Protein AF-A0A957WV84-F1 (afdb_monomer)

Secondary structure (DSSP, 8-state):
--HHHHHHSTTTTTS-HHHHHHHHHHPEEEEE-TT-EEE-TTS---EEEEEEESEEEEE-TTSSSEEEEEETT-EESHHHHHHT---SSEEEESSSEEEEEEEHHHHHHHHHH-HHHHHHHHHHHHHHHHHHHHHHHHHHHT-GGGTTS-HHHHHHHHTT-------TT-----TTPPP---EE-SSS-EEEE-SSTT-EEEE-TT-EE-

Sequence (210 aa):
MKENFIKNTPLFGELTEDEQRAIGKRMRLESYDANSTIFMQGTDSDALYLIKEGWVKLFGQNGDNVVASLGAGSLIGETDFFLGRPYTMTAKASGRVEVWVLDQESLMRLLEERRDLGLNLGLAFGRGLVQFRPLLADRLAHVPFFQDLSAREQELVARYLTPQRYSANQTIFRSGDRPTGLFIIDRGAVRLLGDHDDDYTELIVDDTFG

Solvent-accessible surface area (backbone atoms only — not comparable to full-atom values): 11772 Å² total; per-residue (Å²): 125,65,61,61,41,43,49,68,20,81,60,42,43,76,48,53,74,66,54,45,50,54,53,56,71,57,37,44,83,48,76,42,51,57,70,35,71,78,47,52,51,73,36,78,36,56,43,31,36,36,30,65,36,47,36,37,34,31,19,42,90,83,69,77,51,62,33,39,77,45,41,55,45,38,73,43,54,50,69,30,32,76,67,72,36,46,24,74,39,26,34,28,22,72,31,61,25,33,31,36,36,39,40,51,68,54,49,52,55,48,33,71,78,33,61,66,54,46,55,52,47,52,49,30,48,52,47,55,64,55,62,54,39,60,57,43,19,56,51,40,61,68,18,72,92,46,53,86,48,51,75,71,53,33,46,55,53,38,72,73,64,74,88,72,49,78,59,92,92,56,82,87,80,59,94,89,57,79,88,88,60,82,44,70,34,84,73,66,72,50,74,50,72,55,102,43,98,87,42,64,49,81,42,41,60,46,39,70,52,115

Foldseek 3Di:
DQLVLQCLQLLRVLDDSVLSVLQSVQWDKDKDFAFDWPFAFPAWLFKKKAWQAAKKFKAADVRPDGFDIDGH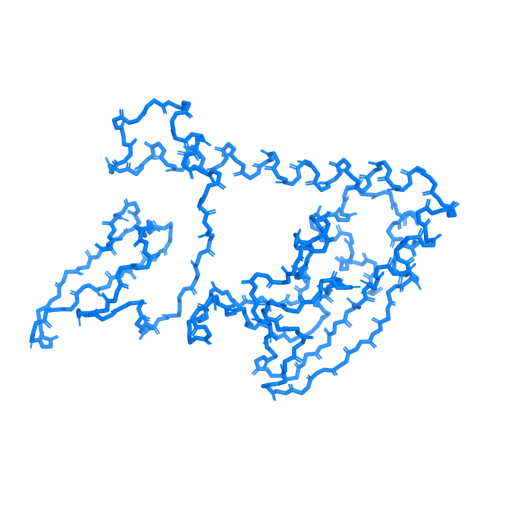SYIPSVVCNVVRHGHRIIITTNGMTMITMHGPVSVVVSCVVPVVSVVSSVVSVVVVLVVQQVVQLVLLCLQPVCVPPDSVVSSVVSNVDDHGDDDPPDDPDDPPDDDPDKDADQQDWDWDDDPDPPDIDIDGHSDMDD

Radius of gyration: 19.46 Å; Cα contacts (8 Å, |Δi|>4): 342; chains: 1; bounding box: 44×41×52 Å

pLDDT: mean 86.45, std 9.64, range [55.28, 98.38]

Mean predicted aligned error: 11.83 Å

Nearest PDB structures (foldseek):
  8vtb-assembly1_A  TM=9.201E-01  e=9.764E-10  Spirochaeta thermophila
  5v4s-assembly1_A  TM=8.608E-01  e=1.765E-09  Leptospira licerasiae serovar Varillal str. VAR 010
  4d7t-assembly1_A  TM=7.826E-01  e=2.502E-10  Spirochaeta thermophila DSM 6192
  3r6s-assembly4_F-3  TM=7.208E-01  e=1.469E-10  Corynebacterium glutamicum
  4d7s-assembly1_A  TM=7.743E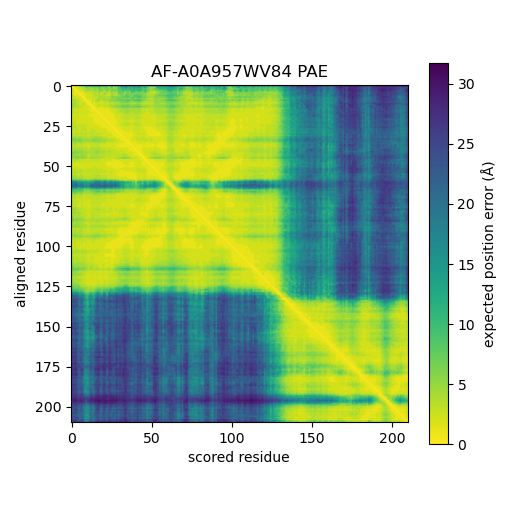-01  e=8.674E-10  Spirochaeta thermophila DSM 6192

Structure (mmCIF, N/CA/C/O backbone):
data_AF-A0A957WV84-F1
#
_entry.id   AF-A0A957WV84-F1
#
loop_
_atom_site.group_PDB
_atom_site.id
_atom_site.type_symbol
_atom_site.label_atom_id
_atom_site.label_alt_id
_atom_site.label_comp_id
_atom_site.label_asym_id
_atom_site.label_entity_id
_atom_site.label_seq_id
_atom_site.pdbx_PDB_ins_code
_atom_site.Cartn_x
_atom_site.Cartn_y
_atom_site.Cartn_z
_atom_site.occupancy
_atom_site.B_iso_or_equiv
_atom_site.auth_seq_id
_atom_site.auth_comp_id
_atom_site.auth_asym_id
_atom_site.auth_atom_id
_atom_site.pdbx_PDB_model_num
ATOM 1 N N . MET A 1 1 ? 2.426 -4.751 20.631 1.00 67.25 1 MET A N 1
ATOM 2 C CA . MET A 1 1 ? 2.893 -5.699 19.578 1.00 67.25 1 MET A CA 1
ATOM 3 C C . MET A 1 1 ? 2.226 -5.402 18.229 1.00 67.25 1 MET A C 1
ATOM 5 O O . MET A 1 1 ? 2.885 -5.550 17.213 1.00 67.25 1 MET A O 1
ATOM 9 N N . LYS A 1 2 ? 0.972 -4.919 18.209 1.00 79.56 2 LYS A N 1
ATOM 10 C CA . LYS A 1 2 ? 0.263 -4.414 17.015 1.00 79.56 2 LYS A CA 1
ATOM 11 C C . LYS A 1 2 ? 0.528 -2.925 16.758 1.00 79.56 2 LYS A C 1
ATOM 13 O O . LYS A 1 2 ? 0.680 -2.495 15.623 1.00 79.56 2 LYS A O 1
ATOM 18 N N . GLU A 1 3 ? 0.667 -2.165 17.837 1.00 77.75 3 GLU A N 1
ATOM 19 C CA . GLU A 1 3 ? 0.890 -0.719 17.847 1.00 77.75 3 GLU A CA 1
ATOM 20 C C . GLU A 1 3 ? 2.184 -0.331 17.122 1.00 77.75 3 GLU A C 1
ATOM 22 O O . GLU A 1 3 ? 2.199 0.652 16.395 1.00 77.75 3 GLU A O 1
ATOM 27 N N . ASN A 1 4 ? 3.243 -1.143 17.235 1.00 77.94 4 ASN A N 1
ATOM 28 C CA . ASN A 1 4 ? 4.504 -0.898 16.527 1.00 77.94 4 ASN A CA 1
ATOM 29 C C . ASN A 1 4 ? 4.354 -1.003 15.003 1.00 77.94 4 ASN A C 1
ATOM 31 O O . ASN A 1 4 ? 4.987 -0.241 14.282 1.00 77.94 4 ASN A O 1
ATOM 35 N N . PHE A 1 5 ? 3.522 -1.921 14.505 1.00 77.69 5 PHE A N 1
ATOM 36 C CA . PHE A 1 5 ? 3.270 -2.035 13.067 1.00 77.69 5 PHE A CA 1
ATOM 37 C C . PHE A 1 5 ? 2.480 -0.835 12.556 1.00 77.69 5 PHE A C 1
ATOM 39 O O . PHE A 1 5 ? 2.857 -0.236 11.554 1.00 77.69 5 PHE A O 1
ATOM 46 N N . ILE A 1 6 ? 1.429 -0.450 13.282 1.00 76.50 6 ILE A N 1
ATOM 47 C CA . ILE A 1 6 ? 0.596 0.705 12.934 1.00 76.50 6 ILE A CA 1
ATOM 48 C C . ILE A 1 6 ? 1.443 1.979 12.942 1.00 76.50 6 ILE A C 1
ATOM 50 O O . ILE A 1 6 ? 1.497 2.675 11.937 1.00 76.50 6 ILE A O 1
ATOM 54 N N . LYS A 1 7 ? 2.193 2.235 14.017 1.00 77.00 7 LYS A N 1
ATOM 55 C CA . LYS A 1 7 ? 3.065 3.411 14.141 1.00 77.00 7 LYS A CA 1
ATOM 56 C C . LYS A 1 7 ? 4.083 3.539 13.004 1.00 77.00 7 LYS A C 1
ATOM 58 O O . LYS A 1 7 ? 4.382 4.646 12.577 1.00 77.00 7 LYS A O 1
ATOM 63 N N . ASN A 1 8 ? 4.614 2.418 12.518 1.00 75.56 8 ASN A N 1
ATOM 64 C CA . ASN A 1 8 ? 5.626 2.403 11.459 1.00 75.56 8 ASN A CA 1
ATOM 65 C C . ASN A 1 8 ? 5.028 2.322 10.045 1.00 75.56 8 ASN A C 1
ATOM 67 O O . ASN A 1 8 ? 5.773 2.329 9.067 1.00 75.56 8 ASN A O 1
ATOM 71 N N . THR A 1 9 ? 3.703 2.241 9.919 1.00 79.88 9 THR A N 1
ATOM 72 C CA . THR A 1 9 ? 3.025 2.285 8.623 1.00 79.88 9 THR A CA 1
ATOM 73 C C . THR A 1 9 ? 2.909 3.747 8.188 1.00 79.88 9 THR A C 1
ATOM 75 O O . THR A 1 9 ? 2.295 4.518 8.927 1.00 79.88 9 THR A O 1
ATOM 78 N N . PRO A 1 10 ? 3.413 4.153 7.005 1.00 76.88 10 PRO A N 1
ATOM 79 C CA . PRO A 1 10 ? 3.434 5.561 6.588 1.00 76.88 10 PRO A CA 1
ATOM 80 C C . PRO A 1 10 ? 2.085 6.282 6.708 1.00 76.88 10 PRO A C 1
ATOM 82 O O . PRO A 1 10 ? 2.036 7.427 7.142 1.00 76.88 10 PRO A O 1
ATOM 85 N N . LEU A 1 11 ? 0.983 5.591 6.399 1.00 84.00 11 LEU A N 1
ATOM 86 C CA . LEU A 1 11 ? -0.367 6.144 6.517 1.00 84.00 11 LEU A CA 1
ATOM 87 C C . LEU A 1 11 ? -0.778 6.456 7.968 1.00 84.00 11 LEU A C 1
ATOM 89 O O . LEU A 1 11 ? -1.468 7.440 8.211 1.00 84.00 11 LEU A O 1
ATOM 93 N N . PHE A 1 12 ? -0.396 5.614 8.930 1.00 86.50 12 PHE A N 1
ATOM 94 C CA . PHE A 1 12 ? -0.856 5.720 10.320 1.00 86.50 12 PHE A CA 1
ATOM 95 C C . PHE A 1 12 ? 0.174 6.367 11.254 1.00 86.50 12 PHE A C 1
ATOM 97 O O . PHE A 1 12 ? -0.188 6.790 12.352 1.00 86.50 12 PHE A O 1
ATOM 104 N N . GLY A 1 13 ? 1.441 6.464 10.843 1.00 83.75 13 GLY A N 1
ATOM 105 C CA . GLY A 1 13 ? 2.516 7.047 11.652 1.00 83.75 13 GLY A CA 1
ATOM 106 C C . GLY A 1 13 ? 2.318 8.531 11.969 1.00 83.75 13 GLY A C 1
ATOM 107 O O . GLY A 1 13 ? 2.816 9.013 12.981 1.00 83.75 13 GLY A O 1
ATOM 108 N N . GLU A 1 14 ? 1.534 9.225 11.146 1.00 81.81 14 GLU A N 1
ATOM 109 C CA . GLU A 1 14 ? 1.149 10.631 11.312 1.00 81.81 14 GLU A CA 1
ATOM 110 C C . GLU A 1 14 ? -0.009 10.839 12.303 1.00 81.81 14 GLU A C 1
ATOM 112 O O . GLU A 1 14 ? -0.311 11.973 12.673 1.00 81.81 14 GLU A O 1
ATOM 117 N N . LEU A 1 15 ? -0.679 9.759 12.712 1.00 88.81 15 LEU A N 1
ATOM 118 C CA . LEU A 1 15 ? -1.772 9.799 13.678 1.00 88.81 15 LEU A CA 1
ATOM 119 C C . LEU A 1 15 ? -1.230 9.792 15.109 1.00 88.81 15 LEU A C 1
ATOM 121 O O . LEU A 1 15 ? -0.161 9.245 15.388 1.00 88.81 15 LEU A O 1
ATOM 125 N N . THR A 1 16 ? -1.998 10.343 16.041 1.00 91.12 16 THR A N 1
ATOM 126 C CA . THR A 1 16 ? -1.681 10.284 17.470 1.00 91.12 16 THR A CA 1
ATOM 127 C C . THR A 1 16 ? -1.727 8.848 17.999 1.00 91.12 16 THR A C 1
ATOM 129 O O . THR A 1 16 ? -2.383 7.967 17.442 1.00 91.12 16 THR A O 1
ATOM 132 N N . GLU A 1 17 ? -1.063 8.581 19.127 1.00 90.94 17 GLU A N 1
ATOM 133 C CA . GLU A 1 17 ? -1.057 7.234 19.715 1.00 90.94 17 GLU A CA 1
ATOM 134 C C . GLU A 1 17 ? -2.458 6.732 20.103 1.00 90.94 17 GLU A C 1
ATOM 136 O O . GLU A 1 17 ? -2.707 5.525 20.084 1.00 90.94 17 GLU A O 1
ATOM 141 N N . ASP A 1 18 ? -3.377 7.628 20.474 1.00 92.88 18 ASP A N 1
ATOM 142 C CA . ASP A 1 18 ? -4.762 7.256 20.777 1.00 92.88 18 ASP A CA 1
ATOM 143 C C . ASP A 1 18 ? -5.525 6.855 19.506 1.00 92.88 18 ASP A C 1
ATOM 145 O O . ASP A 1 18 ? -6.185 5.816 19.481 1.00 92.88 18 ASP A O 1
ATOM 149 N N . GLU A 1 19 ? -5.351 7.605 18.418 1.00 93.00 19 GLU A N 1
ATOM 150 C CA . GLU A 1 19 ? -5.912 7.294 17.099 1.00 93.00 19 GLU A CA 1
ATOM 151 C C . GLU A 1 19 ? -5.369 5.975 16.536 1.00 93.00 19 GLU A C 1
ATOM 153 O O . GLU A 1 19 ? -6.143 5.108 16.121 1.00 93.00 19 GLU A O 1
ATOM 158 N N . GLN A 1 20 ? -4.051 5.764 16.601 1.00 92.81 20 GLN A N 1
ATOM 159 C CA . GLN A 1 20 ? -3.410 4.505 16.206 1.00 92.81 20 GLN A CA 1
ATOM 160 C C . GLN A 1 20 ? -3.980 3.319 16.993 1.00 92.81 20 GLN A C 1
ATOM 162 O O . GLN A 1 20 ? -4.258 2.254 16.434 1.00 92.81 20 GLN A O 1
ATOM 167 N N . ARG A 1 21 ? -4.199 3.500 18.301 1.00 92.88 21 ARG A N 1
ATOM 168 C CA . ARG A 1 21 ? -4.790 2.479 19.173 1.00 92.88 21 ARG A CA 1
ATOM 169 C C . ARG A 1 21 ? -6.260 2.237 18.843 1.00 92.88 21 ARG A C 1
ATOM 171 O O . ARG A 1 21 ? -6.709 1.093 18.905 1.00 92.88 21 ARG A O 1
ATOM 178 N N . ALA A 1 22 ? -7.005 3.278 18.481 1.00 93.75 22 ALA A N 1
ATOM 179 C CA . ALA A 1 22 ? -8.400 3.172 18.072 1.00 93.75 22 ALA A CA 1
ATOM 180 C C . ALA A 1 22 ? -8.544 2.384 16.757 1.00 93.75 22 ALA A C 1
ATOM 182 O O . ALA A 1 22 ? -9.318 1.427 16.715 1.00 93.75 22 ALA A O 1
ATOM 183 N N . ILE A 1 23 ? -7.726 2.689 15.742 1.00 94.38 23 ILE A N 1
ATOM 184 C CA . ILE A 1 23 ? -7.638 1.905 14.495 1.00 94.38 23 ILE A CA 1
ATOM 185 C C . ILE A 1 23 ? -7.237 0.462 14.803 1.00 94.38 23 ILE A C 1
ATOM 187 O O . ILE A 1 23 ? -7.887 -0.490 14.367 1.00 94.38 23 ILE A O 1
ATOM 191 N N . GLY A 1 24 ? -6.198 0.285 15.622 1.00 94.62 24 GLY A N 1
ATOM 192 C CA . GLY A 1 24 ? -5.715 -1.031 16.015 1.00 94.62 24 GLY A CA 1
ATOM 193 C C . GLY A 1 24 ? -6.785 -1.887 16.691 1.00 94.62 24 GLY A C 1
ATOM 194 O O . GLY A 1 24 ? -6.809 -3.094 16.481 1.00 94.62 24 GLY A O 1
ATOM 195 N N . LYS A 1 25 ? -7.718 -1.308 17.448 1.00 95.00 25 LYS A N 1
ATOM 196 C CA . LYS A 1 25 ? -8.834 -2.061 18.046 1.00 95.00 25 LYS A CA 1
ATOM 197 C C . LYS A 1 25 ? -9.878 -2.528 17.029 1.00 95.00 25 LYS A C 1
ATOM 199 O O . LYS A 1 25 ? -10.563 -3.507 17.302 1.00 95.00 25 LYS A O 1
ATOM 204 N N . ARG A 1 26 ? -10.003 -1.849 15.886 1.00 95.88 26 ARG A N 1
ATOM 205 C CA . ARG A 1 26 ? -10.957 -2.191 14.816 1.00 95.88 26 ARG A CA 1
ATOM 206 C C . ARG A 1 26 ? -10.407 -3.202 13.818 1.00 95.88 26 ARG A C 1
ATOM 208 O O . ARG A 1 26 ? -11.174 -3.867 13.139 1.00 95.88 26 ARG A O 1
ATOM 215 N N . MET A 1 27 ? -9.088 -3.355 13.763 1.00 96.56 27 MET A N 1
ATOM 216 C CA . MET A 1 27 ? -8.455 -4.357 12.916 1.00 96.56 27 MET A CA 1
ATOM 217 C C . MET A 1 27 ? -8.615 -5.777 13.475 1.00 96.56 27 MET A C 1
ATOM 219 O O . MET A 1 27 ? -8.243 -6.026 14.626 1.00 96.56 27 MET A O 1
ATOM 223 N N . ARG A 1 28 ? -9.016 -6.735 12.639 1.00 97.25 28 ARG A N 1
ATOM 224 C CA . ARG A 1 28 ? -9.040 -8.173 12.969 1.00 97.25 28 ARG A CA 1
ATOM 225 C C . ARG A 1 28 ? -7.820 -8.900 12.403 1.00 97.25 28 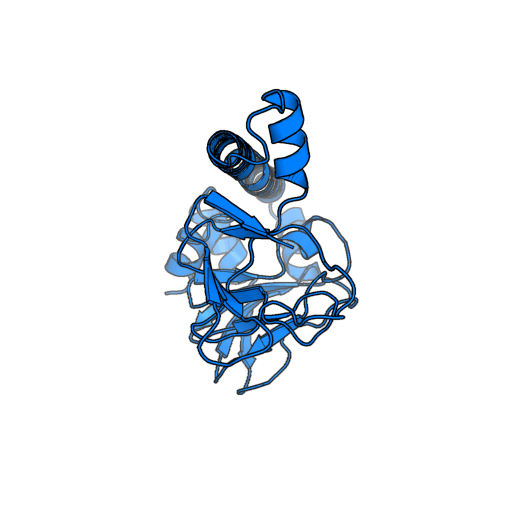ARG A C 1
ATOM 227 O O . ARG A 1 28 ? -7.238 -8.436 11.430 1.00 97.25 28 ARG A O 1
ATOM 234 N N . LEU A 1 29 ? -7.395 -9.995 13.034 1.00 97.62 29 LEU A N 1
ATOM 235 C CA . LEU A 1 29 ? -6.303 -10.822 12.512 1.00 97.62 29 LEU A CA 1
ATOM 236 C C . LEU A 1 29 ? -6.872 -11.857 11.545 1.00 97.62 29 LEU A C 1
ATOM 238 O O . LEU A 1 29 ? -7.813 -12.561 11.904 1.00 97.62 29 LEU A O 1
ATOM 242 N N . GLU A 1 30 ? -6.265 -11.985 10.374 1.00 98.38 30 GLU A N 1
ATOM 243 C CA . GLU A 1 30 ? -6.548 -13.060 9.428 1.00 98.38 30 GLU A CA 1
ATOM 244 C C . GLU A 1 30 ? -5.260 -13.780 9.030 1.00 98.38 30 GLU A C 1
ATOM 246 O O . GLU A 1 30 ? -4.164 -13.212 9.063 1.00 98.38 30 GLU A O 1
ATOM 251 N N . SER A 1 31 ? -5.398 -15.052 8.664 1.00 98.31 31 SER A N 1
ATOM 252 C CA . SER A 1 31 ? -4.297 -15.908 8.235 1.00 98.31 31 SER A CA 1
ATOM 253 C C . SER A 1 31 ? -4.608 -16.508 6.875 1.00 98.31 31 SER A C 1
ATOM 255 O O . SER A 1 31 ? -5.724 -16.960 6.633 1.00 98.31 31 SER A O 1
ATOM 257 N N . TYR A 1 32 ? -3.600 -16.526 6.015 1.00 98.38 32 TYR A N 1
ATOM 258 C CA . TYR A 1 32 ? -3.682 -17.027 4.653 1.00 98.38 32 TYR A CA 1
ATOM 259 C C . TYR A 1 32 ? -2.591 -18.072 4.437 1.00 98.38 32 TYR A C 1
ATOM 261 O O . TYR A 1 32 ? -1.427 -17.851 4.790 1.00 98.38 32 TYR A O 1
ATOM 269 N N . ASP A 1 33 ? -2.963 -19.204 3.847 1.00 98.12 33 ASP A N 1
ATOM 270 C CA . ASP A 1 33 ? -2.014 -20.246 3.464 1.00 98.12 33 ASP A CA 1
ATOM 271 C C . ASP A 1 33 ? -1.251 -19.860 2.195 1.00 98.12 33 ASP A C 1
ATOM 273 O O . ASP A 1 33 ? -1.677 -18.992 1.427 1.00 98.12 33 ASP A O 1
ATOM 277 N N . ALA A 1 34 ? -0.134 -20.541 1.944 1.00 95.38 34 ALA A N 1
ATOM 278 C CA . ALA A 1 34 ? 0.663 -20.334 0.741 1.00 95.38 34 ALA A CA 1
ATOM 279 C C . ALA A 1 34 ? -0.196 -20.421 -0.535 1.00 95.38 34 ALA A C 1
ATOM 281 O O . ALA A 1 34 ? -1.018 -21.322 -0.684 1.00 95.38 34 ALA A O 1
ATOM 282 N N . ASN A 1 35 ? 0.033 -19.493 -1.466 1.00 92.44 35 ASN A N 1
ATOM 283 C CA . ASN A 1 35 ? -0.686 -19.323 -2.734 1.00 92.44 35 ASN A CA 1
ATOM 284 C C . ASN A 1 35 ? -2.157 -18.885 -2.621 1.00 92.44 35 ASN A C 1
ATOM 286 O O . ASN A 1 35 ? -2.814 -18.720 -3.652 1.00 92.44 35 ASN A O 1
ATOM 290 N N . SER A 1 36 ? -2.669 -18.638 -1.412 1.00 97.69 36 SER A N 1
ATOM 291 C CA . SER A 1 36 ? -4.025 -18.112 -1.229 1.00 97.69 36 SER A CA 1
ATOM 292 C C . SER A 1 36 ? -4.131 -16.687 -1.768 1.00 97.69 36 SER A C 1
ATOM 294 O O . SER A 1 36 ? -3.201 -15.888 -1.635 1.00 97.69 36 SER A O 1
ATOM 296 N N . THR A 1 37 ? -5.277 -16.357 -2.360 1.00 97.38 37 THR A N 1
ATOM 297 C CA . THR A 1 37 ? -5.579 -14.989 -2.804 1.00 97.38 37 THR A CA 1
ATOM 298 C C . THR A 1 37 ? -6.180 -14.214 -1.635 1.00 97.38 37 THR A C 1
ATOM 300 O O . THR A 1 37 ? -7.143 -14.679 -1.035 1.00 97.38 37 THR A O 1
ATOM 303 N N . ILE A 1 38 ? -5.593 -13.063 -1.306 1.00 97.81 38 ILE A N 1
ATOM 304 C CA . ILE A 1 38 ? -6.057 -12.169 -0.234 1.00 97.81 38 ILE A CA 1
ATOM 305 C C . ILE A 1 38 ? -7.152 -11.250 -0.781 1.00 97.81 38 ILE A C 1
ATOM 307 O O . ILE A 1 38 ? -8.221 -11.135 -0.197 1.00 97.81 38 ILE A O 1
ATOM 311 N N . PHE A 1 39 ? -6.897 -10.648 -1.942 1.00 97.12 39 PHE A N 1
ATOM 312 C CA . PHE A 1 39 ? -7.895 -9.940 -2.736 1.00 97.12 39 PHE A CA 1
ATOM 313 C C . PHE A 1 39 ? -7.565 -10.058 -4.221 1.00 97.12 39 PHE A C 1
ATOM 315 O O . PHE A 1 39 ? -6.418 -10.331 -4.597 1.00 97.12 39 PHE A O 1
ATOM 322 N N . MET A 1 40 ? -8.573 -9.863 -5.064 1.00 95.25 40 MET A N 1
ATOM 323 C CA . MET A 1 40 ? -8.469 -10.055 -6.503 1.00 95.25 40 MET A CA 1
ATOM 324 C C . MET A 1 40 ? -8.699 -8.745 -7.238 1.00 95.25 40 MET A C 1
ATOM 326 O O . MET A 1 40 ? -9.537 -7.935 -6.861 1.00 95.25 40 MET A O 1
ATOM 330 N N . GLN A 1 41 ? -7.958 -8.548 -8.319 1.00 91.44 41 GLN A N 1
ATOM 331 C CA . GLN A 1 41 ? -8.179 -7.412 -9.194 1.00 91.44 41 GLN A CA 1
ATOM 332 C C . GLN A 1 41 ? -9.622 -7.395 -9.714 1.00 91.44 41 GLN A C 1
ATOM 334 O O . GLN A 1 41 ? -10.173 -8.427 -10.097 1.00 91.44 41 GLN A O 1
ATOM 339 N N . GLY A 1 42 ? -10.202 -6.200 -9.781 1.00 89.25 42 GLY A N 1
ATOM 340 C CA . GLY A 1 42 ? -11.543 -5.968 -10.302 1.00 89.25 42 GLY A CA 1
ATOM 341 C C . GLY A 1 42 ? -12.659 -6.266 -9.306 1.00 89.25 42 GLY A C 1
ATOM 342 O O . GLY A 1 42 ? -13.804 -5.951 -9.613 1.00 89.25 42 GLY A O 1
ATOM 343 N N . THR A 1 43 ? -12.354 -6.821 -8.128 1.00 94.56 43 THR A N 1
ATOM 344 C CA . THR A 1 43 ? -13.331 -6.926 -7.038 1.00 94.56 43 THR A CA 1
ATOM 345 C C . THR A 1 43 ? -13.374 -5.635 -6.235 1.00 94.56 43 THR A C 1
ATOM 347 O O . THR A 1 43 ? -12.405 -4.869 -6.222 1.00 94.56 43 THR A O 1
ATOM 350 N N . ASP A 1 44 ? -14.486 -5.411 -5.543 1.00 95.81 44 ASP A N 1
ATOM 351 C CA . ASP A 1 44 ? -14.659 -4.251 -4.675 1.00 95.81 44 ASP A CA 1
ATOM 352 C C . ASP A 1 44 ? -13.579 -4.207 -3.581 1.00 95.81 44 ASP A C 1
ATOM 354 O O . ASP A 1 44 ? -13.121 -5.241 -3.077 1.00 95.81 44 ASP A O 1
ATOM 358 N N . SER A 1 45 ? -13.108 -2.994 -3.279 1.00 94.69 45 SER A N 1
ATOM 359 C CA . SER A 1 45 ? -12.020 -2.745 -2.334 1.00 94.69 45 SER A CA 1
ATOM 360 C C . SER A 1 45 ? -12.554 -2.463 -0.934 1.00 94.69 45 SER A C 1
ATOM 362 O O . SER A 1 45 ? -12.449 -1.363 -0.398 1.00 94.69 45 SER A O 1
ATOM 364 N N . ASP A 1 46 ? -13.116 -3.494 -0.311 1.00 94.00 46 ASP A N 1
ATOM 365 C CA . ASP A 1 46 ? -13.868 -3.336 0.940 1.00 94.00 46 ASP A CA 1
ATOM 366 C C . ASP A 1 46 ? -12.984 -3.376 2.196 1.00 94.00 46 ASP A C 1
ATOM 368 O O . ASP A 1 46 ? -13.477 -3.228 3.318 1.00 94.00 46 ASP A O 1
ATOM 372 N N . ALA A 1 47 ? -11.674 -3.589 2.043 1.00 97.06 47 ALA A N 1
ATOM 373 C CA . ALA A 1 47 ? -10.729 -3.618 3.154 1.00 97.06 47 ALA A CA 1
ATOM 374 C C . ALA A 1 47 ? -9.308 -3.167 2.778 1.00 97.06 47 ALA A C 1
ATOM 376 O O . ALA A 1 47 ? -8.889 -3.197 1.619 1.00 97.06 47 ALA A O 1
ATOM 377 N N . LEU A 1 48 ? -8.532 -2.810 3.800 1.00 95.44 48 LEU A N 1
ATOM 378 C CA . LEU A 1 48 ? -7.078 -2.667 3.728 1.00 95.44 48 LEU A CA 1
ATOM 379 C C . LEU A 1 48 ? -6.394 -3.672 4.658 1.00 95.44 48 LEU A C 1
ATOM 381 O O . LEU A 1 48 ? -6.957 -4.082 5.679 1.00 95.44 48 LEU A O 1
ATOM 385 N N . TYR A 1 49 ? -5.164 -4.053 4.310 1.00 97.19 49 TYR A N 1
ATOM 386 C CA . TYR A 1 49 ? -4.448 -5.135 4.982 1.00 97.19 49 TYR A CA 1
ATOM 387 C C . TYR A 1 49 ? -3.048 -4.680 5.385 1.00 97.19 49 TYR A C 1
ATOM 389 O O . TYR A 1 49 ? -2.253 -4.263 4.547 1.00 97.19 49 TYR A O 1
ATOM 397 N N . LEU A 1 50 ? -2.732 -4.790 6.672 1.00 95.88 50 LEU A N 1
ATOM 398 C CA . LEU A 1 50 ? -1.403 -4.540 7.220 1.00 95.88 50 LEU A CA 1
ATOM 399 C C . LEU A 1 50 ? -0.716 -5.874 7.501 1.00 95.88 50 LEU A C 1
ATOM 401 O O . LEU A 1 50 ? -1.157 -6.638 8.362 1.00 95.88 50 LEU A O 1
ATOM 405 N N . ILE A 1 51 ? 0.374 -6.158 6.792 1.00 94.44 51 ILE A N 1
ATOM 406 C CA . ILE A 1 51 ? 1.088 -7.430 6.921 1.00 94.44 51 ILE A CA 1
ATOM 407 C C . ILE A 1 51 ? 1.745 -7.497 8.301 1.00 94.44 51 ILE A C 1
ATOM 409 O O . ILE A 1 51 ? 2.616 -6.691 8.631 1.00 94.44 51 ILE A O 1
ATOM 413 N N . LYS A 1 52 ? 1.335 -8.474 9.112 1.00 94.25 52 LYS A N 1
ATOM 414 C CA . LYS A 1 52 ? 1.965 -8.788 10.400 1.00 94.25 52 LYS A CA 1
ATOM 415 C C . LYS A 1 52 ? 3.173 -9.694 10.188 1.00 94.25 52 LYS A C 1
ATOM 417 O O . LYS A 1 52 ? 4.214 -9.474 10.798 1.00 94.25 52 LYS A O 1
ATOM 422 N N . GLU A 1 53 ? 3.022 -10.713 9.346 1.00 93.00 53 GLU A N 1
ATOM 423 C CA . GLU A 1 53 ? 4.025 -11.756 9.138 1.00 93.00 53 GLU A CA 1
ATOM 424 C C . GLU A 1 53 ? 3.879 -12.396 7.753 1.00 93.00 53 GLU A C 1
ATOM 426 O O . GLU A 1 53 ? 2.773 -12.497 7.225 1.00 93.00 53 GLU A O 1
ATOM 431 N N . GLY A 1 54 ? 4.995 -12.849 7.178 1.00 92.25 54 GLY A N 1
ATOM 432 C CA . GLY A 1 54 ? 5.038 -13.461 5.851 1.00 92.25 54 GLY A CA 1
ATOM 433 C C . GLY A 1 54 ? 5.219 -12.452 4.713 1.00 92.25 54 GLY A C 1
ATOM 434 O O . GLY A 1 54 ? 5.578 -11.294 4.936 1.00 92.25 54 GLY A O 1
ATOM 435 N N . TRP A 1 55 ? 5.007 -12.926 3.482 1.00 91.19 55 TRP A N 1
ATOM 436 C CA . TRP A 1 55 ? 5.220 -12.168 2.246 1.00 91.19 55 TRP A CA 1
ATOM 437 C C . TRP A 1 55 ? 4.022 -12.269 1.302 1.00 91.19 55 TRP A C 1
ATOM 439 O O . TRP A 1 55 ? 3.527 -13.366 1.031 1.00 91.19 55 TRP A O 1
ATOM 449 N N . VAL A 1 56 ? 3.607 -11.137 0.740 1.00 92.69 56 VAL A N 1
ATOM 450 C CA . VAL A 1 56 ? 2.509 -11.019 -0.226 1.00 92.69 56 VAL A CA 1
ATOM 451 C C . VAL A 1 56 ? 3.054 -10.547 -1.569 1.00 92.69 56 VAL A C 1
ATOM 453 O O . VAL A 1 56 ? 3.793 -9.567 -1.630 1.00 92.69 56 VAL A O 1
ATOM 456 N N . LYS A 1 57 ? 2.675 -11.232 -2.649 1.00 89.75 57 LYS A N 1
ATOM 457 C CA . LYS A 1 57 ? 2.943 -10.822 -4.031 1.00 89.75 57 LYS A CA 1
ATOM 458 C C . LYS A 1 57 ? 1.740 -10.079 -4.593 1.00 89.75 57 LYS A C 1
ATOM 460 O O . LYS A 1 57 ? 0.617 -10.570 -4.479 1.00 89.75 57 LYS A O 1
ATOM 465 N N . LEU A 1 58 ? 1.989 -8.937 -5.222 1.00 86.81 58 LEU A N 1
ATOM 466 C CA . LEU A 1 58 ? 0.999 -8.188 -5.989 1.00 86.81 58 LEU A CA 1
ATOM 467 C C . LEU A 1 58 ? 1.178 -8.477 -7.478 1.00 86.81 58 LEU A C 1
ATOM 469 O O . LEU A 1 58 ? 2.304 -8.469 -7.971 1.00 86.81 58 LEU A O 1
ATOM 473 N N . PHE A 1 59 ? 0.077 -8.711 -8.182 1.00 83.38 59 PHE A N 1
ATOM 474 C CA . PHE A 1 59 ? 0.031 -8.991 -9.616 1.00 83.38 59 PHE A CA 1
ATOM 475 C C . PHE A 1 59 ? -0.774 -7.899 -10.324 1.00 83.38 59 PHE A C 1
ATOM 477 O O . PHE A 1 59 ? -1.835 -7.506 -9.836 1.00 83.38 59 PHE A O 1
ATOM 484 N N . GLY A 1 60 ? -0.257 -7.407 -11.452 1.00 75.44 60 GLY A N 1
ATOM 485 C CA . GLY A 1 60 ? -0.883 -6.352 -12.259 1.00 75.44 60 GLY A CA 1
ATOM 486 C C . GLY A 1 60 ? -1.947 -6.877 -13.229 1.00 75.44 60 GLY A C 1
ATOM 487 O O . GLY A 1 60 ? -2.298 -8.054 -13.189 1.00 75.44 60 GLY A O 1
ATOM 488 N N . GLN A 1 61 ? -2.404 -6.011 -14.145 1.00 62.91 61 GLN A N 1
ATOM 489 C CA . GLN A 1 61 ? -3.583 -6.241 -15.001 1.00 62.91 61 GLN A CA 1
ATOM 490 C C . GLN A 1 61 ? -3.601 -7.547 -15.806 1.00 62.91 61 GLN A C 1
ATOM 492 O O . GLN A 1 61 ? -4.681 -8.060 -16.089 1.00 62.91 61 GLN A O 1
ATOM 497 N N . ASN A 1 62 ? -2.436 -8.090 -16.161 1.00 66.06 62 ASN A N 1
ATOM 498 C CA . ASN A 1 62 ? -2.337 -9.310 -16.963 1.00 66.06 62 ASN A CA 1
ATOM 499 C C . ASN A 1 62 ? -2.293 -10.592 -16.112 1.00 66.06 62 ASN A C 1
ATOM 501 O O . ASN A 1 62 ? -2.185 -11.675 -16.669 1.00 66.06 62 ASN A O 1
ATOM 505 N N . GLY A 1 63 ? -2.328 -10.498 -14.776 1.00 60.91 63 GLY A N 1
ATOM 506 C CA . GLY A 1 63 ? -2.349 -11.646 -13.856 1.00 60.91 63 GLY A CA 1
ATOM 507 C C . GLY A 1 63 ? -1.040 -12.442 -13.736 1.00 60.91 63 GLY A C 1
ATOM 508 O O . GLY A 1 63 ? -0.837 -13.106 -12.720 1.00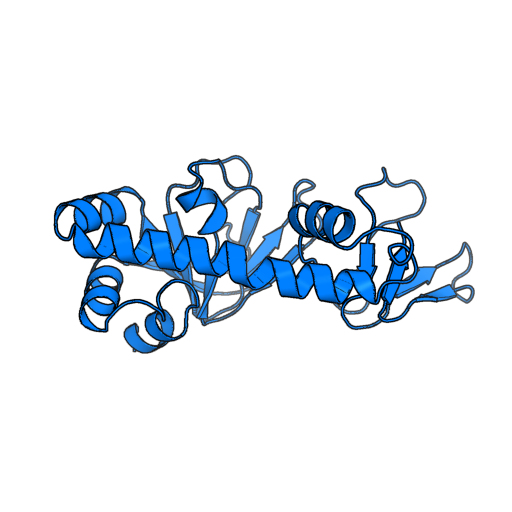 60.91 63 GLY A O 1
ATOM 509 N N . ASP A 1 64 ? -0.140 -12.326 -14.715 1.00 66.31 64 ASP A N 1
ATOM 510 C CA . ASP A 1 64 ? 1.057 -13.170 -14.823 1.00 66.31 64 ASP A CA 1
ATOM 511 C C . ASP A 1 64 ? 2.325 -12.545 -14.219 1.00 66.31 64 ASP A C 1
ATOM 513 O O . ASP A 1 64 ? 3.191 -13.261 -13.714 1.00 66.31 64 ASP A O 1
ATOM 517 N N . ASN A 1 65 ? 2.430 -11.212 -14.196 1.00 71.94 65 ASN A N 1
ATOM 518 C CA . ASN A 1 65 ? 3.624 -10.527 -13.698 1.00 71.94 65 ASN A CA 1
ATOM 519 C C . ASN A 1 65 ? 3.459 -10.060 -12.249 1.00 71.94 65 ASN A C 1
ATOM 521 O O . ASN A 1 65 ? 2.554 -9.287 -11.919 1.00 71.94 65 ASN A O 1
ATOM 525 N N . VAL A 1 66 ? 4.388 -10.504 -11.394 1.00 74.50 66 VAL A N 1
ATOM 526 C CA . VAL A 1 66 ? 4.563 -9.964 -10.041 1.00 74.50 66 VAL A CA 1
ATOM 527 C C . VAL A 1 66 ? 5.093 -8.538 -10.161 1.00 74.50 66 VAL A C 1
AT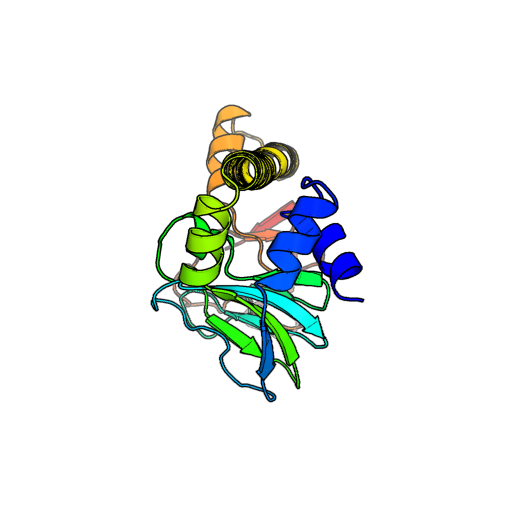OM 529 O O . VAL A 1 66 ? 6.196 -8.328 -10.655 1.00 74.50 66 VAL A O 1
ATOM 532 N N . VAL A 1 67 ? 4.296 -7.589 -9.682 1.00 75.62 67 VAL A N 1
ATOM 533 C CA . VAL A 1 67 ? 4.576 -6.147 -9.642 1.00 75.62 67 VAL A CA 1
ATOM 534 C C . VAL A 1 67 ? 5.390 -5.786 -8.402 1.00 75.62 67 VAL A C 1
ATOM 536 O O . VAL A 1 67 ? 6.261 -4.918 -8.438 1.00 75.62 67 VAL A O 1
ATOM 539 N N . ALA A 1 68 ? 5.106 -6.448 -7.279 1.00 77.12 68 ALA A N 1
ATOM 540 C CA . ALA A 1 68 ? 5.787 -6.214 -6.015 1.00 77.12 68 ALA A CA 1
ATOM 541 C C . ALA A 1 68 ? 5.709 -7.437 -5.094 1.00 77.12 68 ALA A C 1
ATOM 543 O O . ALA A 1 68 ? 4.772 -8.232 -5.170 1.00 77.12 68 ALA A O 1
ATOM 544 N N . SER A 1 69 ? 6.674 -7.543 -4.179 1.00 81.00 69 SER A N 1
ATOM 545 C CA . SER A 1 69 ? 6.644 -8.462 -3.039 1.00 81.00 69 SER A CA 1
ATOM 546 C C . SER A 1 69 ? 6.820 -7.655 -1.758 1.00 81.00 69 SER A C 1
ATOM 548 O O . SER A 1 69 ? 7.804 -6.928 -1.616 1.00 81.00 69 SER A O 1
ATOM 550 N N . LEU A 1 70 ? 5.855 -7.759 -0.850 1.00 84.25 70 LEU A N 1
ATOM 551 C CA . LEU A 1 70 ? 5.736 -6.930 0.345 1.00 84.25 70 LEU A CA 1
ATOM 552 C C . LEU A 1 70 ? 5.706 -7.808 1.593 1.00 84.25 70 LEU A C 1
ATOM 554 O O . LEU A 1 70 ? 5.077 -8.865 1.601 1.00 84.25 70 LEU A O 1
ATOM 558 N N . GLY A 1 71 ? 6.419 -7.379 2.631 1.00 85.81 71 GLY A N 1
ATOM 559 C CA . GLY A 1 71 ? 6.563 -8.113 3.887 1.00 85.81 71 GLY A CA 1
ATOM 560 C C . GLY A 1 71 ? 5.939 -7.384 5.072 1.00 85.81 71 GLY A C 1
ATOM 561 O O . GLY A 1 71 ? 5.247 -6.374 4.916 1.00 85.81 71 GLY A O 1
ATOM 562 N N . ALA A 1 72 ? 6.226 -7.893 6.267 1.00 88.50 72 ALA A N 1
ATOM 563 C CA . ALA A 1 72 ? 5.758 -7.354 7.540 1.00 88.50 72 ALA A CA 1
ATOM 564 C C . ALA A 1 72 ? 5.938 -5.822 7.647 1.00 88.50 72 ALA A C 1
ATOM 566 O O . ALA A 1 72 ? 7.002 -5.289 7.336 1.00 88.50 72 ALA A O 1
ATOM 567 N N . GLY A 1 73 ? 4.891 -5.116 8.083 1.00 86.31 73 GLY A N 1
ATOM 568 C CA . GLY A 1 73 ? 4.838 -3.649 8.151 1.00 86.31 73 GLY A CA 1
ATOM 569 C C . GLY A 1 73 ? 4.316 -2.957 6.896 1.00 86.31 73 GLY A C 1
ATOM 570 O O . GLY A 1 73 ? 4.003 -1.772 6.960 1.00 86.31 73 GLY A O 1
ATOM 571 N N . SER A 1 74 ? 4.169 -3.673 5.782 1.00 85.75 74 SER A N 1
ATOM 572 C CA . SER A 1 74 ? 3.590 -3.095 4.569 1.00 85.75 74 SER A CA 1
ATOM 573 C C . SER A 1 74 ? 2.067 -3.065 4.658 1.00 85.75 74 SER A C 1
ATOM 575 O O . SER A 1 74 ? 1.445 -4.043 5.085 1.00 85.75 74 SER A O 1
ATOM 577 N N . LEU A 1 75 ? 1.480 -1.956 4.214 1.00 90.69 75 LEU A N 1
ATOM 578 C CA . LEU A 1 75 ? 0.047 -1.825 3.983 1.00 90.69 75 LEU A CA 1
ATOM 579 C C . LEU A 1 75 ? -0.250 -2.090 2.503 1.00 90.69 75 LEU A C 1
ATOM 581 O O . LEU A 1 75 ? 0.532 -1.677 1.648 1.00 90.69 75 LEU A O 1
ATOM 585 N N . ILE A 1 76 ? -1.325 -2.828 2.224 1.00 93.19 76 ILE A N 1
ATOM 586 C CA . ILE A 1 76 ? -1.775 -3.147 0.865 1.00 93.19 76 ILE A CA 1
ATOM 587 C C . ILE A 1 76 ? -3.277 -2.900 0.709 1.00 93.19 76 ILE A C 1
ATOM 589 O O . ILE A 1 76 ? -4.054 -3.057 1.658 1.00 93.19 76 ILE A O 1
ATOM 593 N N . GLY A 1 77 ? -3.678 -2.562 -0.517 1.00 91.81 77 GLY A N 1
ATOM 594 C CA . GLY A 1 77 ? -5.070 -2.299 -0.893 1.00 91.81 77 GLY A CA 1
ATOM 595 C C . GLY A 1 77 ? -5.586 -0.920 -0.468 1.00 91.81 77 GLY A C 1
ATOM 596 O O . GLY A 1 77 ? -6.674 -0.531 -0.877 1.00 91.81 77 GLY A O 1
ATOM 597 N N . GLU A 1 78 ? -4.808 -0.153 0.298 1.00 91.25 78 GLU A N 1
ATOM 598 C CA . GLU A 1 78 ? -5.210 1.129 0.876 1.00 91.25 78 GLU A CA 1
ATOM 599 C C . GLU A 1 78 ? -5.555 2.168 -0.188 1.00 91.25 78 GLU A C 1
ATOM 601 O O . GLU A 1 78 ? -6.540 2.885 -0.048 1.00 91.25 78 GLU A O 1
ATOM 606 N N . THR A 1 79 ? -4.781 2.230 -1.272 1.00 86.19 79 THR A N 1
ATOM 607 C CA . THR A 1 79 ? -4.999 3.218 -2.330 1.00 86.19 79 THR A CA 1
ATOM 608 C C . THR A 1 79 ? -6.363 3.023 -2.992 1.00 86.19 79 THR A C 1
ATOM 610 O O . THR A 1 79 ? -7.118 3.981 -3.139 1.00 86.19 79 THR A O 1
ATOM 613 N N . ASP A 1 80 ? -6.701 1.787 -3.361 1.00 89.94 80 ASP A N 1
ATOM 614 C CA . ASP A 1 80 ? -7.969 1.477 -4.029 1.00 89.94 80 ASP A CA 1
ATOM 615 C C . ASP A 1 80 ? -9.155 1.639 -3.071 1.00 89.94 80 ASP A C 1
ATOM 617 O O . ASP A 1 80 ? -10.158 2.254 -3.440 1.00 89.94 80 ASP A O 1
ATOM 621 N N . PHE A 1 81 ? -8.972 1.205 -1.821 1.00 92.75 81 PHE A N 1
ATOM 622 C CA . PHE A 1 81 ? -9.922 1.370 -0.724 1.00 92.75 81 PHE A CA 1
ATOM 623 C C . PHE A 1 81 ? -10.277 2.847 -0.470 1.00 92.75 81 PHE A C 1
ATOM 625 O O . PHE A 1 81 ? -11.451 3.213 -0.450 1.00 92.75 81 PHE A O 1
ATOM 632 N N . PHE A 1 82 ? -9.285 3.738 -0.323 1.00 88.69 82 PHE A N 1
ATOM 633 C CA . PHE A 1 82 ? -9.543 5.164 -0.058 1.00 88.69 82 PHE A CA 1
ATOM 634 C C . PHE A 1 82 ? -10.074 5.922 -1.275 1.00 88.69 82 PHE A C 1
ATOM 636 O O . PHE A 1 82 ? -10.792 6.908 -1.113 1.00 88.69 82 PHE A O 1
ATOM 643 N N . LEU A 1 83 ? -9.734 5.482 -2.489 1.00 86.06 83 LEU A N 1
ATOM 644 C CA . LEU A 1 83 ? -10.273 6.056 -3.722 1.00 86.06 83 LEU A CA 1
ATOM 645 C C . LEU A 1 83 ? -11.674 5.528 -4.065 1.00 86.06 83 LEU A C 1
ATOM 647 O O . LEU A 1 83 ? -12.278 6.032 -5.011 1.00 86.06 83 LEU A O 1
ATOM 651 N N . GLY A 1 84 ? -12.190 4.540 -3.325 1.00 88.50 84 GLY A N 1
ATOM 652 C CA . GLY A 1 84 ? -13.510 3.955 -3.562 1.00 88.50 84 GLY A CA 1
ATOM 653 C C . GLY A 1 84 ? -13.622 3.294 -4.935 1.00 88.50 84 GLY A C 1
ATOM 654 O O . GLY A 1 84 ? -14.645 3.430 -5.605 1.00 88.50 84 GLY A O 1
ATOM 655 N N . ARG A 1 85 ? -12.551 2.634 -5.389 1.00 90.50 85 ARG A N 1
ATOM 656 C CA . ARG A 1 85 ? -12.494 1.947 -6.689 1.00 90.50 85 ARG A CA 1
ATOM 657 C C . ARG A 1 85 ? -12.148 0.468 -6.505 1.00 90.50 85 ARG A C 1
ATOM 659 O O . ARG A 1 85 ? -11.470 0.153 -5.531 1.00 90.50 85 ARG A O 1
ATOM 666 N N . PRO A 1 86 ? -12.522 -0.429 -7.433 1.00 91.00 86 PRO A N 1
ATOM 667 C CA . PRO A 1 86 ? -12.126 -1.835 -7.360 1.00 91.00 86 PRO A CA 1
ATOM 668 C C . PRO A 1 86 ? -10.608 -2.010 -7.253 1.00 91.00 86 PRO A C 1
ATOM 670 O O . PRO A 1 86 ? -9.850 -1.159 -7.734 1.00 91.00 86 PRO A O 1
ATOM 673 N N . TYR A 1 87 ? -10.157 -3.126 -6.676 1.00 91.62 87 TYR A N 1
ATOM 674 C CA . TYR A 1 87 ? -8.728 -3.415 -6.599 1.00 91.62 87 TYR A CA 1
ATOM 675 C C . TYR A 1 87 ? -8.101 -3.420 -7.993 1.00 91.62 87 TYR A C 1
ATOM 677 O O . TYR A 1 87 ? -8.560 -4.087 -8.921 1.00 91.62 87 TYR A O 1
ATOM 685 N N . THR A 1 88 ? -7.009 -2.684 -8.137 1.00 85.81 88 THR A N 1
ATOM 686 C CA . THR A 1 88 ? -6.262 -2.560 -9.393 1.00 85.81 88 THR A CA 1
ATOM 687 C C . THR A 1 88 ? -5.235 -3.675 -9.575 1.00 85.81 88 THR A C 1
ATOM 689 O O . THR A 1 88 ? -4.710 -3.859 -10.673 1.00 85.81 88 THR A O 1
ATOM 692 N N . MET A 1 89 ? -4.978 -4.443 -8.514 1.00 89.31 89 MET A N 1
ATOM 693 C CA . MET A 1 89 ? -4.029 -5.551 -8.471 1.00 89.31 89 MET A CA 1
ATOM 694 C C . MET A 1 89 ? -4.633 -6.758 -7.751 1.00 89.31 89 MET A C 1
ATOM 696 O O . MET A 1 89 ? -5.569 -6.629 -6.967 1.00 89.31 89 MET A O 1
ATOM 700 N N . THR A 1 90 ? -4.062 -7.936 -7.987 1.00 93.06 90 THR A N 1
ATOM 701 C CA . THR A 1 90 ? -4.361 -9.148 -7.211 1.00 93.06 90 THR A CA 1
ATOM 702 C C . THR A 1 90 ? -3.270 -9.366 -6.169 1.00 93.06 90 THR A C 1
ATOM 704 O O . THR A 1 90 ? -2.091 -9.348 -6.516 1.00 93.06 90 THR A O 1
ATOM 707 N N . ALA A 1 91 ? -3.631 -9.622 -4.913 1.00 96.06 91 ALA A N 1
ATOM 708 C CA . ALA A 1 91 ? -2.689 -9.956 -3.848 1.00 96.06 91 ALA A CA 1
ATOM 709 C C . ALA A 1 91 ? -2.737 -11.450 -3.520 1.00 96.06 91 ALA A C 1
ATOM 711 O O . ALA A 1 91 ? -3.798 -11.983 -3.194 1.00 96.06 91 ALA A O 1
ATOM 712 N N . LYS A 1 92 ? -1.586 -12.131 -3.553 1.00 97.12 92 LYS A N 1
ATOM 713 C CA . LYS A 1 92 ? -1.467 -13.544 -3.158 1.00 97.12 92 LYS A CA 1
ATOM 714 C C . LYS A 1 92 ? -0.392 -13.752 -2.104 1.00 97.12 92 LYS A C 1
ATOM 716 O O . LYS A 1 92 ? 0.689 -13.166 -2.168 1.00 97.12 92 LYS A O 1
ATOM 721 N N . ALA A 1 93 ? -0.667 -14.637 -1.160 1.00 97.69 93 ALA A N 1
ATOM 722 C CA . ALA A 1 93 ? 0.291 -15.059 -0.153 1.00 97.69 93 ALA A CA 1
ATOM 723 C C . ALA A 1 93 ? 1.410 -15.900 -0.800 1.00 97.69 93 ALA A C 1
ATOM 725 O O . ALA A 1 93 ? 1.145 -16.892 -1.474 1.00 97.69 93 ALA A O 1
ATOM 726 N N . SER A 1 94 ? 2.676 -15.519 -0.606 1.00 90.88 94 SER A N 1
ATOM 727 C CA . SER A 1 94 ? 3.832 -16.281 -1.126 1.00 90.88 94 SER A CA 1
ATOM 728 C C . SER A 1 94 ? 4.169 -17.512 -0.283 1.00 90.88 94 SER A C 1
ATOM 730 O O . SER A 1 94 ? 4.849 -18.421 -0.743 1.00 90.88 94 SER A O 1
ATOM 732 N N . GLY A 1 95 ? 3.710 -17.513 0.963 1.00 91.69 95 GLY A N 1
ATOM 733 C CA . GLY A 1 95 ? 3.836 -18.564 1.964 1.00 91.69 95 GLY A CA 1
ATOM 734 C C . GLY A 1 95 ? 2.697 -18.392 2.968 1.00 91.69 95 GLY A C 1
ATOM 735 O O . GLY A 1 95 ? 1.715 -17.725 2.650 1.00 91.69 95 GLY A O 1
ATOM 736 N N . ARG A 1 96 ? 2.826 -18.919 4.188 1.00 97.06 96 ARG A N 1
ATOM 737 C CA . ARG A 1 96 ? 1.894 -18.549 5.261 1.00 97.06 96 ARG A CA 1
ATOM 738 C C . ARG A 1 96 ? 2.029 -17.053 5.564 1.00 97.06 96 ARG A C 1
ATOM 740 O O . ARG A 1 96 ? 3.144 -16.562 5.741 1.00 97.06 96 ARG A O 1
ATOM 747 N N . VAL A 1 97 ? 0.906 -16.345 5.609 1.00 98.25 97 VAL A N 1
ATOM 748 C CA . VAL A 1 97 ? 0.841 -14.901 5.866 1.00 98.25 97 VAL A CA 1
ATOM 749 C C . VAL A 1 97 ? -0.173 -14.626 6.966 1.00 98.25 97 VAL A C 1
ATOM 751 O O . VAL A 1 97 ? -1.258 -15.202 6.974 1.00 98.25 97 VAL A O 1
ATOM 754 N N . GLU A 1 98 ? 0.162 -13.709 7.869 1.00 98.31 98 GLU A N 1
ATOM 755 C CA . GLU A 1 98 ? -0.788 -13.129 8.817 1.00 98.31 98 GLU A CA 1
ATOM 756 C C . GLU A 1 98 ? -0.931 -11.631 8.550 1.00 98.31 98 GLU A C 1
ATOM 758 O O . GLU A 1 98 ? 0.063 -10.912 8.401 1.00 98.31 98 GLU A O 1
ATOM 763 N N . VAL A 1 99 ? -2.171 -11.152 8.507 1.00 97.94 99 VAL A N 1
ATOM 764 C CA . VAL A 1 99 ? -2.503 -9.753 8.220 1.00 97.94 99 VAL A CA 1
ATOM 765 C C . VAL A 1 99 ? -3.499 -9.207 9.232 1.00 97.94 99 VAL A C 1
ATOM 767 O O . VAL A 1 99 ? -4.407 -9.903 9.683 1.00 97.94 99 VAL A O 1
ATOM 770 N N . TRP A 1 100 ? -3.344 -7.934 9.573 1.00 98.06 100 TRP A N 1
ATOM 771 C CA . TRP A 1 100 ? -4.379 -7.160 10.242 1.00 98.06 100 TRP A CA 1
ATOM 772 C C . TRP A 1 100 ? -5.280 -6.522 9.191 1.00 98.06 100 TRP A C 1
ATOM 774 O O . TRP A 1 100 ? -4.805 -5.738 8.373 1.00 98.06 100 TRP A O 1
ATOM 784 N N . VAL A 1 101 ? -6.569 -6.844 9.228 1.00 98.06 101 VAL A N 1
ATOM 785 C CA . VAL A 1 101 ? -7.564 -6.3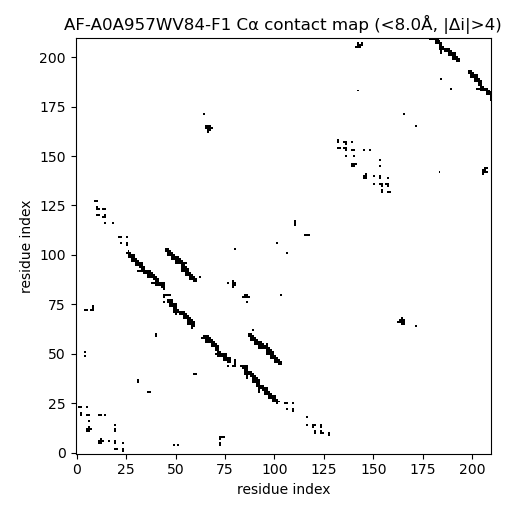78 8.258 1.00 98.06 101 VAL A CA 1
ATOM 786 C C . VAL A 1 101 ? -8.434 -5.308 8.888 1.00 98.06 101 VAL A C 1
ATOM 788 O O . VAL A 1 101 ? -8.965 -5.516 9.981 1.00 98.06 101 VAL A O 1
ATOM 791 N N . LEU A 1 102 ? -8.583 -4.179 8.201 1.00 97.38 102 LEU A N 1
ATOM 792 C CA . LEU A 1 102 ? -9.569 -3.150 8.518 1.00 97.38 102 LEU A CA 1
ATOM 793 C C . LEU A 1 102 ? -10.549 -3.053 7.351 1.00 97.38 102 LEU A C 1
ATOM 795 O O . LEU A 1 102 ? -10.172 -2.607 6.270 1.00 97.38 102 LEU A O 1
ATOM 799 N N . ASP A 1 103 ? -11.786 -3.486 7.573 1.00 97.00 103 ASP A N 1
ATOM 800 C CA . ASP A 1 103 ? -12.860 -3.348 6.591 1.00 97.00 103 ASP A CA 1
ATOM 801 C C . ASP A 1 103 ? -13.481 -1.944 6.600 1.00 97.00 103 ASP A C 1
ATOM 803 O O . ASP A 1 103 ? -13.357 -1.177 7.563 1.00 97.00 103 ASP A O 1
ATOM 807 N N . GLN A 1 104 ? -14.154 -1.623 5.498 1.00 94.50 104 GLN A N 1
ATOM 808 C CA . GLN A 1 104 ? -14.783 -0.333 5.255 1.00 94.50 104 GLN A CA 1
ATOM 809 C C . GLN A 1 104 ? -15.819 -0.005 6.324 1.00 94.50 104 GLN A C 1
ATOM 811 O O . GLN A 1 104 ? -15.826 1.108 6.843 1.00 94.50 104 GLN A O 1
ATOM 816 N N . GLU A 1 105 ? -16.654 -0.970 6.703 1.00 95.06 105 GLU A N 1
ATOM 817 C CA . GLU A 1 105 ? -17.694 -0.772 7.709 1.00 95.06 105 GLU A CA 1
ATOM 818 C C . GLU A 1 105 ? -17.092 -0.398 9.074 1.00 95.06 105 GLU A C 1
ATOM 820 O O . GLU A 1 105 ? -17.512 0.569 9.714 1.00 95.06 105 GLU A O 1
ATOM 825 N N . SER A 1 106 ? -16.060 -1.120 9.503 1.00 96.38 106 SER A N 1
ATOM 826 C CA . SER A 1 106 ? -15.344 -0.879 10.753 1.00 96.38 106 SER A CA 1
ATOM 827 C C . SER A 1 106 ? -14.634 0.468 10.760 1.00 96.38 106 SER A C 1
ATOM 829 O O . SER A 1 106 ? -14.626 1.137 11.799 1.00 96.38 106 SER A O 1
ATOM 831 N N . LEU A 1 107 ? -14.060 0.884 9.625 1.00 94.75 107 LEU A N 1
ATOM 832 C CA . LEU A 1 107 ? -13.490 2.220 9.491 1.00 94.75 107 LEU A CA 1
ATOM 833 C C . LEU A 1 107 ? -14.584 3.290 9.559 1.00 94.75 107 LEU A C 1
ATOM 835 O O . LEU A 1 107 ? -14.451 4.211 10.356 1.00 94.75 107 LEU A O 1
ATOM 839 N N . MET A 1 108 ? -15.669 3.165 8.793 1.00 93.06 108 MET A N 1
ATOM 840 C CA . MET A 1 108 ? -16.742 4.167 8.765 1.00 93.06 108 MET A CA 1
ATOM 841 C C . MET A 1 108 ? -17.352 4.384 10.151 1.00 93.06 108 MET A C 1
ATOM 843 O O . MET A 1 108 ? -17.427 5.522 10.607 1.00 93.06 108 MET A O 1
ATOM 847 N N . ARG A 1 109 ? -17.662 3.306 10.884 1.00 94.94 109 ARG A N 1
ATOM 848 C CA . ARG A 1 109 ? -18.130 3.411 12.277 1.00 94.94 109 ARG A CA 1
ATOM 849 C C . ARG A 1 109 ? -17.114 4.121 13.176 1.00 94.94 109 ARG A C 1
ATOM 851 O O . ARG A 1 109 ? -17.489 4.919 14.028 1.00 94.94 109 ARG A O 1
ATOM 858 N N . LEU A 1 110 ? -15.818 3.853 12.997 1.00 95.06 110 LEU A N 1
ATOM 859 C CA . LEU A 1 110 ? -14.773 4.525 13.769 1.00 95.06 110 LEU A CA 1
ATOM 860 C C . LEU A 1 110 ? -14.697 6.027 13.450 1.00 95.06 110 LEU A C 1
ATOM 862 O O . LEU A 1 110 ? -14.505 6.828 14.362 1.00 95.06 110 LEU A O 1
ATOM 866 N N . LEU A 1 111 ? -14.860 6.409 12.182 1.00 93.00 111 LEU A N 1
ATOM 867 C CA . LEU A 1 111 ? -14.873 7.811 11.754 1.00 93.00 111 LEU A CA 1
ATOM 868 C C . LEU A 1 111 ? -16.120 8.559 12.250 1.00 93.00 111 LEU A C 1
ATOM 870 O O . LEU A 1 111 ? -16.040 9.745 12.572 1.00 93.00 111 LEU A O 1
ATOM 874 N N . GLU A 1 112 ? -17.259 7.874 12.356 1.00 93.38 112 GLU A N 1
ATOM 875 C CA . GLU A 1 112 ? -18.477 8.418 12.967 1.00 93.38 112 GLU A CA 1
ATOM 876 C C . GLU A 1 112 ? -18.298 8.673 14.470 1.00 93.38 112 GLU A C 1
ATOM 878 O O . GLU A 1 112 ? -18.704 9.722 14.975 1.00 93.38 112 GLU A O 1
ATOM 883 N N . GLU A 1 113 ? -17.651 7.741 15.177 1.00 93.50 113 GLU A N 1
ATOM 884 C CA . GLU A 1 113 ? -17.331 7.863 16.604 1.00 93.50 113 GLU A CA 1
ATOM 885 C C . GLU A 1 113 ? -16.264 8.935 16.884 1.00 93.50 113 GLU A C 1
ATOM 887 O O . GLU A 1 113 ? -16.279 9.561 17.946 1.00 93.50 113 GLU A O 1
ATOM 892 N N . ARG A 1 114 ? -15.325 9.140 15.951 1.00 92.94 114 ARG A N 1
ATOM 893 C CA . ARG A 1 114 ? -14.157 10.023 16.100 1.00 92.94 114 ARG A CA 1
ATOM 894 C C . ARG A 1 114 ? -13.958 10.879 14.853 1.00 92.94 114 ARG A C 1
ATOM 896 O O . ARG A 1 114 ? -13.216 10.529 13.938 1.00 92.94 114 ARG A O 1
ATOM 903 N N . ARG A 1 115 ? -14.635 12.027 14.814 1.00 86.31 115 ARG A N 1
ATOM 904 C CA . ARG A 1 115 ? -14.612 12.929 13.646 1.00 86.31 115 ARG A CA 1
ATOM 905 C C . ARG A 1 115 ? -13.232 13.521 13.352 1.00 86.31 115 ARG A C 1
ATOM 907 O O . ARG A 1 115 ? -12.907 13.764 12.194 1.00 86.31 115 ARG A O 1
ATOM 914 N N . ASP A 1 116 ? -12.441 13.764 14.391 1.00 88.31 116 ASP A N 1
ATOM 915 C CA . ASP A 1 116 ? -11.055 14.229 14.313 1.00 88.31 116 ASP A CA 1
ATOM 916 C C . ASP A 1 116 ? -10.157 13.232 13.569 1.00 88.31 116 ASP A C 1
ATOM 918 O O . ASP A 1 116 ? -9.397 13.634 12.683 1.00 88.31 116 ASP A O 1
ATOM 922 N N . LEU A 1 117 ? -10.342 11.934 13.828 1.00 92.56 117 LEU A N 1
ATOM 923 C CA . LEU A 1 117 ? -9.611 10.873 13.141 1.00 92.56 117 LEU A CA 1
ATOM 924 C C . LEU A 1 117 ? -9.827 10.913 11.625 1.00 92.56 117 LEU A C 1
ATOM 926 O O . LEU A 1 117 ? -8.883 10.704 10.868 1.00 92.56 117 LEU A O 1
ATOM 930 N N . GLY A 1 118 ? -11.050 11.189 11.164 1.00 88.88 118 GLY A N 1
ATOM 931 C CA . GLY A 1 118 ? -11.356 11.243 9.731 1.00 88.88 118 GLY A CA 1
ATOM 932 C C . GLY A 1 118 ? -10.569 12.327 9.002 1.00 88.88 118 GLY A C 1
ATOM 933 O O . GLY A 1 118 ? -9.987 12.069 7.947 1.00 88.88 118 GLY A O 1
ATOM 934 N N . LEU A 1 119 ? -10.491 13.521 9.596 1.00 88.50 119 LEU A N 1
ATOM 935 C CA . LEU A 1 119 ? -9.692 14.616 9.050 1.00 88.50 119 LEU A CA 1
ATOM 936 C C . LEU A 1 119 ? -8.200 14.264 9.046 1.00 88.50 119 LEU A C 1
ATOM 938 O O . LEU A 1 119 ? -7.533 14.439 8.027 1.00 88.50 119 LEU A O 1
ATOM 942 N N . ASN A 1 120 ? -7.683 13.739 10.158 1.00 90.75 120 ASN A N 1
ATOM 943 C CA . ASN A 1 120 ? -6.266 13.403 10.293 1.00 90.75 120 ASN A CA 1
ATOM 944 C C . ASN A 1 120 ? -5.847 12.274 9.347 1.00 90.75 120 ASN A C 1
ATOM 946 O O . ASN A 1 120 ? -4.800 12.370 8.707 1.00 90.75 120 ASN A O 1
ATOM 950 N N . LEU A 1 121 ? -6.690 11.253 9.182 1.00 90.06 121 LEU A N 1
ATOM 951 C CA . LEU A 1 121 ? -6.466 10.157 8.243 1.00 90.06 121 LEU A CA 1
ATOM 952 C C . LEU A 1 121 ? -6.497 10.646 6.789 1.00 90.06 121 LEU A C 1
ATOM 954 O O . LEU A 1 121 ? -5.614 10.295 6.008 1.00 90.06 121 LEU A O 1
ATOM 958 N N . GLY A 1 122 ? -7.459 11.505 6.435 1.00 87.25 122 GLY A N 1
ATOM 959 C CA . GLY A 1 122 ? -7.523 12.122 5.108 1.00 87.25 122 GLY A CA 1
ATOM 960 C C . GLY A 1 122 ? -6.292 12.979 4.799 1.00 87.25 122 GLY A C 1
ATOM 961 O O . GLY A 1 122 ? -5.728 12.892 3.707 1.00 87.25 122 GLY A O 1
ATOM 962 N N . LEU A 1 123 ? -5.821 13.763 5.774 1.00 85.25 123 LEU A N 1
ATOM 963 C CA . LEU A 1 123 ? -4.594 14.549 5.647 1.00 85.25 123 LEU A CA 1
ATOM 964 C C . LEU A 1 123 ? -3.344 13.665 5.533 1.00 85.25 123 LEU A C 1
ATOM 966 O O . LEU A 1 123 ? -2.483 13.961 4.706 1.00 85.25 123 LEU A O 1
ATOM 970 N N . ALA A 1 124 ? -3.239 12.590 6.318 1.00 84.94 124 ALA A N 1
ATOM 971 C CA . ALA A 1 124 ? -2.123 11.648 6.247 1.00 84.94 124 ALA A CA 1
ATOM 972 C C . ALA A 1 124 ? -2.056 10.952 4.877 1.00 84.94 124 ALA A C 1
ATOM 974 O O . ALA A 1 124 ? -0.997 10.921 4.248 1.00 84.94 124 ALA A O 1
ATOM 975 N N . PHE A 1 125 ? -3.199 10.486 4.361 1.00 83.75 125 PHE A N 1
ATOM 976 C CA . PHE A 1 125 ? -3.291 9.907 3.020 1.00 83.75 125 PHE A CA 1
ATOM 977 C C . PHE A 1 125 ? -2.916 10.925 1.933 1.00 83.75 125 PHE A C 1
ATOM 979 O O . PHE A 1 125 ? -2.071 10.653 1.078 1.00 83.75 125 PHE A O 1
ATOM 986 N N . GLY A 1 126 ? -3.477 12.137 2.005 1.00 78.56 126 GLY A N 1
ATOM 987 C CA . GLY A 1 126 ? -3.166 13.221 1.073 1.00 78.56 126 GLY A CA 1
ATOM 988 C C . GLY A 1 126 ? -1.683 13.604 1.073 1.00 78.56 126 GLY A C 1
ATOM 989 O O . GLY A 1 126 ? -1.097 13.786 0.006 1.00 78.56 126 GLY A O 1
ATOM 990 N N . ARG A 1 127 ? -1.041 13.666 2.249 1.00 74.12 127 ARG A N 1
ATOM 991 C CA . ARG A 1 127 ? 0.405 13.914 2.368 1.00 74.12 127 ARG A CA 1
ATOM 992 C C . ARG A 1 127 ? 1.228 12.812 1.712 1.00 74.12 127 ARG A C 1
ATOM 994 O O . ARG A 1 127 ? 2.165 13.148 0.997 1.00 74.12 127 ARG A O 1
ATOM 1001 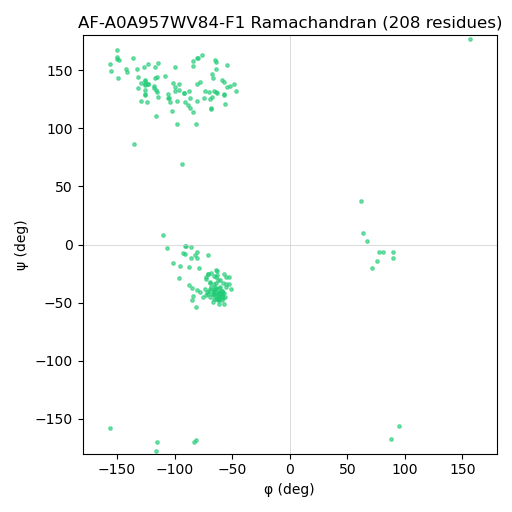N N . GLY A 1 128 ? 0.859 11.542 1.877 1.00 67.44 128 GLY A N 1
ATOM 1002 C CA . GLY A 1 128 ? 1.515 10.429 1.183 1.00 67.44 128 GLY A CA 1
ATOM 1003 C C . GLY A 1 128 ? 1.490 10.598 -0.340 1.00 67.44 128 GLY A C 1
ATOM 1004 O O . GLY A 1 128 ? 2.526 10.493 -0.995 1.00 67.44 128 GLY A O 1
ATOM 1005 N N . LEU A 1 129 ? 0.340 10.978 -0.905 1.00 65.69 129 LEU A N 1
ATOM 1006 C CA . LEU A 1 129 ? 0.211 11.242 -2.343 1.00 65.69 129 LEU A CA 1
ATOM 1007 C C . LEU A 1 129 ? 1.030 12.454 -2.810 1.00 65.69 129 LEU A C 1
ATOM 1009 O O . LEU A 1 129 ? 1.516 12.471 -3.939 1.00 65.69 129 LEU A O 1
ATOM 1013 N N . VAL A 1 130 ? 1.176 13.482 -1.971 1.00 58.47 130 VAL A N 1
ATOM 1014 C CA . VAL A 1 130 ? 1.934 14.698 -2.304 1.00 58.47 130 VAL A CA 1
ATOM 1015 C C . VAL A 1 130 ? 3.439 14.498 -2.126 1.00 58.47 130 VAL A C 1
ATOM 1017 O O . VAL A 1 130 ? 4.191 14.975 -2.963 1.00 58.47 130 VAL A O 1
ATOM 1020 N N . GLN A 1 131 ? 3.901 13.782 -1.100 1.00 55.50 131 GLN A N 1
ATOM 1021 C CA . GLN A 1 131 ? 5.330 13.599 -0.803 1.00 55.50 131 GLN A CA 1
ATOM 1022 C C . GLN A 1 131 ? 6.044 12.659 -1.785 1.00 55.50 131 GLN A C 1
ATOM 1024 O O . GLN A 1 131 ? 7.223 12.860 -2.062 1.00 55.50 131 GLN A O 1
ATOM 1029 N N . PHE A 1 132 ? 5.347 11.677 -2.369 1.00 56.12 132 PHE A N 1
ATOM 1030 C CA . PHE A 1 132 ? 5.940 10.796 -3.386 1.00 56.12 132 PHE A CA 1
ATOM 1031 C C . PHE A 1 132 ? 6.203 11.500 -4.728 1.00 56.12 132 PHE A C 1
ATOM 1033 O O . PHE A 1 132 ? 7.087 11.096 -5.480 1.00 56.12 132 PHE A O 1
ATOM 1040 N N . ARG A 1 133 ? 5.459 12.564 -5.048 1.00 59.03 133 ARG A N 1
ATOM 1041 C CA . ARG A 1 133 ? 5.467 13.171 -6.391 1.00 59.03 133 ARG A CA 1
ATOM 1042 C C . ARG A 1 133 ? 6.709 14.007 -6.709 1.00 59.03 133 ARG A C 1
ATOM 1044 O O . ARG A 1 133 ? 7.250 13.799 -7.790 1.00 59.03 133 ARG A O 1
ATOM 1051 N N . PRO A 1 134 ? 7.204 14.890 -5.820 1.00 55.28 134 PRO A N 1
ATOM 1052 C CA . PRO A 1 134 ? 8.459 15.593 -6.046 1.00 55.28 134 PRO A CA 1
ATOM 1053 C C . PRO A 1 134 ? 9.627 14.620 -6.161 1.00 55.28 134 PRO A C 1
ATOM 1055 O O . PRO A 1 134 ? 10.484 14.828 -7.000 1.00 55.28 134 PRO A O 1
ATOM 1058 N N . LEU A 1 135 ? 9.629 13.535 -5.376 1.00 63.19 135 LEU A N 1
ATOM 1059 C CA . LEU A 1 135 ? 10.705 12.544 -5.399 1.00 63.19 135 LEU A CA 1
ATOM 1060 C C . LEU A 1 135 ? 10.773 11.799 -6.742 1.00 63.19 135 LEU A C 1
ATOM 1062 O O . LEU A 1 135 ? 11.855 11.551 -7.261 1.00 63.19 135 LEU A O 1
ATOM 1066 N N . LEU A 1 136 ? 9.615 11.463 -7.319 1.00 69.94 136 LEU A N 1
ATOM 1067 C CA . LEU A 1 136 ? 9.530 10.839 -8.642 1.00 69.94 136 LEU A CA 1
ATOM 1068 C C . LEU A 1 136 ? 9.824 11.831 -9.774 1.00 69.94 136 LEU A C 1
ATOM 1070 O O . LEU A 1 136 ? 10.470 11.457 -10.745 1.00 69.94 136 LEU A O 1
ATOM 1074 N N . ALA A 1 137 ? 9.375 13.084 -9.660 1.00 72.38 137 ALA A N 1
ATOM 1075 C CA . ALA A 1 137 ? 9.669 14.121 -10.649 1.00 72.38 137 ALA A CA 1
ATOM 1076 C C . ALA A 1 137 ? 11.163 14.491 -10.663 1.00 72.38 137 ALA A C 1
ATOM 1078 O O . ALA A 1 137 ? 11.756 14.586 -11.731 1.00 72.38 137 ALA A O 1
ATOM 1079 N N . ASP A 1 138 ? 11.783 14.621 -9.489 1.00 77.19 138 ASP A N 1
ATOM 1080 C CA . ASP A 1 138 ? 13.229 14.811 -9.331 1.00 77.19 138 ASP A CA 1
ATOM 1081 C C . ASP A 1 138 ? 14.004 13.619 -9.905 1.00 77.19 138 ASP A C 1
ATOM 1083 O O . ASP A 1 138 ? 14.937 13.788 -10.685 1.00 77.19 138 ASP A O 1
ATOM 1087 N N . ARG A 1 139 ? 13.538 12.389 -9.643 1.00 80.25 139 ARG A N 1
ATOM 1088 C CA . ARG A 1 139 ? 14.113 11.188 -10.258 1.00 80.25 139 ARG A CA 1
ATOM 1089 C C . ARG A 1 139 ? 14.035 11.223 -11.785 1.00 80.25 139 ARG A C 1
ATOM 1091 O O . ARG A 1 139 ? 15.024 10.886 -12.428 1.00 80.25 139 ARG A O 1
ATOM 1098 N N . LEU A 1 140 ? 12.895 11.633 -12.350 1.00 85.25 140 LEU A N 1
ATOM 1099 C CA . LEU A 1 140 ? 12.694 11.767 -13.797 1.00 85.25 140 LEU A CA 1
ATOM 1100 C C . LEU A 1 140 ? 13.621 12.804 -14.433 1.00 85.25 140 LEU A C 1
ATOM 1102 O O . LEU A 1 140 ? 14.008 12.621 -15.583 1.00 85.25 140 LEU A O 1
ATOM 1106 N N . ALA A 1 141 ? 14.016 13.847 -13.700 1.00 84.81 141 ALA A N 1
ATOM 1107 C CA . ALA A 1 141 ? 14.968 14.840 -14.195 1.00 84.81 141 ALA A CA 1
ATOM 1108 C C . ALA A 1 141 ? 16.362 14.249 -14.476 1.00 84.81 141 ALA A C 1
ATOM 1110 O O . ALA A 1 141 ? 17.116 14.808 -15.269 1.00 84.81 141 ALA A O 1
ATOM 1111 N N . HIS A 1 142 ? 16.696 13.113 -13.860 1.00 86.19 142 HIS A N 1
ATOM 1112 C CA . HIS A 1 142 ? 17.952 12.395 -14.084 1.00 86.19 142 HIS A CA 1
ATOM 1113 C C . HIS A 1 142 ? 17.875 11.335 -15.190 1.00 86.19 142 HIS A C 1
ATOM 1115 O O . HIS A 1 142 ? 18.907 10.795 -15.579 1.00 86.19 142 HIS A O 1
ATOM 1121 N N . VAL A 1 143 ? 16.681 11.047 -15.714 1.00 90.88 143 VAL A N 1
ATOM 1122 C CA . VAL A 1 143 ? 16.480 10.038 -16.757 1.00 90.88 143 VAL A CA 1
ATOM 1123 C C . VAL A 1 143 ? 16.702 10.687 -18.128 1.00 90.88 143 VAL A C 1
ATOM 1125 O O . VAL A 1 143 ? 15.919 11.567 -18.502 1.00 90.88 143 VAL A O 1
ATOM 1128 N N . PRO A 1 144 ? 17.697 10.250 -18.926 1.00 90.25 144 PRO A N 1
ATOM 1129 C CA . PRO A 1 144 ? 18.038 10.896 -20.197 1.00 90.25 144 PRO A CA 1
ATOM 1130 C C . PRO A 1 144 ? 16.863 11.007 -21.173 1.00 90.25 144 PRO A C 1
ATOM 1132 O O . PRO A 1 144 ? 16.738 11.996 -21.884 1.00 90.25 144 PRO A O 1
ATOM 1135 N N . PHE A 1 145 ? 15.952 10.030 -21.179 1.00 91.69 145 PHE A N 1
ATOM 1136 C CA . PHE A 1 145 ? 14.769 10.049 -22.044 1.00 91.69 145 PHE A CA 1
ATOM 1137 C C . PHE A 1 145 ? 13.804 11.215 -21.744 1.00 91.69 145 PHE A C 1
ATOM 1139 O O . PHE A 1 145 ? 13.087 11.665 -22.635 1.00 91.69 145 PHE A O 1
ATOM 1146 N N . PHE A 1 146 ? 13.786 11.729 -20.508 1.00 89.94 146 PHE A N 1
ATOM 1147 C CA . PHE A 1 146 ? 12.875 12.793 -20.062 1.00 89.94 146 PHE A CA 1
ATOM 1148 C C . PHE A 1 146 ? 13.574 14.134 -19.804 1.00 89.94 146 PHE A C 1
ATOM 1150 O O . PHE A 1 146 ? 12.943 15.065 -19.296 1.00 89.94 146 PHE A O 1
ATOM 1157 N N . GLN A 1 147 ? 14.855 14.255 -20.157 1.00 87.94 147 GLN A N 1
ATOM 1158 C CA . GLN A 1 147 ? 15.654 15.459 -19.902 1.00 87.94 147 GLN A CA 1
ATOM 1159 C C . GLN A 1 147 ? 15.144 16.699 -20.656 1.00 87.94 147 GLN A C 1
ATOM 1161 O O . GLN A 1 147 ? 15.291 17.817 -20.172 1.00 87.94 147 GLN A O 1
ATOM 1166 N N . ASP A 1 148 ? 14.503 16.495 -21.811 1.00 90.19 148 ASP A N 1
ATOM 1167 C CA . ASP A 1 148 ? 13.950 17.575 -22.637 1.00 90.19 148 ASP A CA 1
ATOM 1168 C C . ASP A 1 148 ? 12.565 18.045 -22.158 1.00 90.19 148 ASP A C 1
ATOM 1170 O O . ASP A 1 148 ? 12.044 19.052 -22.643 1.00 90.19 148 ASP A O 1
ATOM 1174 N N . LEU A 1 149 ? 11.953 17.331 -21.206 1.00 90.56 149 LEU A N 1
ATOM 1175 C CA . LEU A 1 149 ? 10.689 17.741 -20.609 1.00 90.56 149 LEU A CA 1
ATOM 1176 C C . LEU A 1 149 ? 10.915 18.851 -19.584 1.00 90.56 149 LEU A C 1
ATOM 1178 O O . LEU A 1 149 ? 11.819 18.792 -18.752 1.00 90.56 149 LEU A O 1
ATOM 1182 N N . SER A 1 150 ? 10.025 19.841 -19.571 1.00 90.56 150 SER A N 1
ATOM 1183 C CA . SER A 1 150 ? 9.996 20.827 -18.493 1.00 90.56 150 SER A CA 1
ATOM 1184 C C . SER A 1 150 ? 9.650 20.167 -17.153 1.00 90.56 150 SER A C 1
ATOM 1186 O O . SER A 1 150 ? 8.956 19.151 -17.102 1.00 90.56 150 SER A O 1
ATOM 1188 N N . ALA A 1 151 ? 10.031 20.798 -16.039 1.00 80.50 151 ALA A N 1
ATOM 1189 C CA . ALA A 1 151 ? 9.700 20.303 -14.697 1.00 80.50 151 ALA A CA 1
ATOM 1190 C C . ALA A 1 151 ? 8.190 20.044 -14.506 1.00 80.50 151 ALA A C 1
ATOM 1192 O O . ALA A 1 151 ? 7.789 19.094 -13.838 1.00 80.50 151 ALA A O 1
ATOM 1193 N N . ARG A 1 152 ? 7.333 20.857 -15.142 1.00 77.31 152 ARG A N 1
ATOM 1194 C CA . ARG A 1 152 ? 5.876 20.671 -15.108 1.00 77.31 152 ARG A CA 1
ATOM 1195 C C . ARG A 1 152 ? 5.432 19.427 -15.881 1.00 77.31 152 ARG A C 1
ATOM 1197 O O . ARG A 1 152 ? 4.502 18.752 -15.451 1.00 77.31 152 ARG A O 1
ATOM 1204 N N . GLU A 1 153 ? 6.061 19.132 -17.012 1.00 82.25 153 GLU A N 1
ATOM 1205 C CA . GLU A 1 153 ? 5.781 17.931 -17.806 1.00 82.25 153 GLU A CA 1
ATOM 1206 C C . GLU A 1 153 ? 6.304 16.672 -17.110 1.00 82.25 153 GLU A C 1
ATOM 1208 O O . GLU A 1 153 ? 5.579 15.683 -17.027 1.00 82.25 153 GLU A O 1
ATOM 1213 N N . GLN A 1 154 ? 7.491 16.730 -16.502 1.00 83.75 154 GLN A N 1
ATOM 1214 C CA . GLN A 1 154 ? 8.016 15.654 -15.654 1.00 83.75 154 GLN A CA 1
ATOM 1215 C C . GLN A 1 154 ? 7.076 15.367 -14.475 1.00 83.75 154 GLN A C 1
ATOM 1217 O O . GLN A 1 154 ? 6.765 14.213 -14.188 1.00 83.75 154 GLN A O 1
ATOM 1222 N N . GLU A 1 155 ? 6.522 16.406 -13.842 1.00 76.75 155 GLU A N 1
ATOM 1223 C CA . GLU A 1 155 ? 5.527 16.244 -12.778 1.00 76.75 155 GLU A CA 1
ATOM 1224 C C . GLU A 1 155 ? 4.205 15.636 -13.280 1.00 76.75 155 GLU A C 1
ATOM 1226 O O . GLU A 1 155 ? 3.484 14.994 -12.512 1.00 76.75 155 GLU A O 1
ATOM 1231 N N . LEU A 1 156 ? 3.848 15.827 -14.555 1.00 75.50 156 LEU A N 1
ATOM 1232 C CA . LEU A 1 156 ? 2.697 15.156 -15.162 1.00 75.50 156 LEU A CA 1
ATOM 1233 C C . LEU A 1 156 ? 2.988 13.674 -15.405 1.00 75.50 156 LEU A C 1
ATOM 1235 O O . LEU A 1 156 ? 2.144 12.848 -15.069 1.00 75.50 156 LEU A O 1
ATOM 1239 N N . VAL A 1 157 ? 4.173 13.332 -15.913 1.00 83.19 157 VAL A N 1
ATOM 1240 C CA . VAL A 1 157 ? 4.600 11.938 -16.127 1.00 83.19 157 VAL A CA 1
ATOM 1241 C C . VAL A 1 157 ? 4.694 11.185 -14.799 1.00 83.19 157 VAL A C 1
ATOM 1243 O O . VAL A 1 157 ? 4.148 10.089 -14.678 1.00 83.19 157 VAL A O 1
ATOM 1246 N N . ALA A 1 158 ? 5.275 11.801 -13.765 1.00 81.62 158 ALA A N 1
ATOM 1247 C CA . ALA A 1 158 ? 5.410 11.213 -12.431 1.00 81.62 158 ALA A CA 1
ATOM 1248 C C . ALA A 1 158 ? 4.071 10.756 -11.824 1.00 81.62 158 ALA A C 1
ATOM 1250 O O . ALA A 1 158 ? 4.044 9.812 -11.039 1.00 81.62 158 ALA A O 1
ATOM 1251 N N . ARG A 1 159 ? 2.946 11.387 -12.201 1.00 69.75 159 ARG A N 1
ATOM 1252 C CA . ARG A 1 159 ? 1.594 11.012 -11.733 1.00 69.75 159 ARG A CA 1
ATOM 1253 C C . ARG A 1 159 ? 1.124 9.659 -12.258 1.00 69.75 159 ARG A C 1
ATOM 1255 O O . ARG A 1 159 ? 0.240 9.066 -11.649 1.00 69.75 159 ARG A O 1
ATOM 1262 N N . TYR A 1 160 ? 1.666 9.218 -13.388 1.00 75.81 160 TYR A N 1
ATOM 1263 C CA . TYR A 1 160 ? 1.276 7.978 -14.053 1.00 75.81 160 TYR A CA 1
ATOM 1264 C C . TYR A 1 160 ? 2.322 6.871 -13.897 1.00 75.81 160 TYR A C 1
ATOM 1266 O O . TYR A 1 160 ? 2.082 5.747 -14.333 1.00 75.81 160 TYR A O 1
ATOM 1274 N N . LEU A 1 161 ? 3.460 7.157 -13.256 1.00 77.25 161 LEU A N 1
ATOM 1275 C CA . LEU A 1 161 ? 4.447 6.136 -12.938 1.00 77.25 161 LEU A CA 1
ATOM 1276 C C . LEU A 1 161 ? 3.919 5.198 -11.856 1.00 77.25 161 LEU A C 1
ATOM 1278 O O . LEU A 1 161 ? 3.472 5.623 -10.790 1.00 77.25 161 LEU A O 1
ATOM 1282 N N . THR A 1 162 ? 4.046 3.901 -12.111 1.00 72.69 162 THR A N 1
ATOM 1283 C CA . THR A 1 162 ? 3.781 2.859 -11.119 1.00 72.69 162 THR A CA 1
ATOM 1284 C C . THR A 1 162 ? 5.082 2.132 -10.794 1.00 72.69 162 THR A C 1
ATOM 1286 O O . THR A 1 162 ? 5.727 1.650 -11.728 1.00 72.69 162 THR A O 1
ATOM 1289 N N . PRO A 1 163 ? 5.480 2.009 -9.516 1.00 75.62 163 PRO A N 1
ATOM 1290 C CA . PRO A 1 163 ? 6.672 1.254 -9.156 1.00 75.62 163 PRO A CA 1
ATOM 1291 C C . PRO A 1 163 ? 6.485 -0.235 -9.475 1.00 75.62 163 PRO A C 1
ATOM 1293 O O . PRO A 1 163 ? 5.475 -0.833 -9.110 1.00 75.62 163 PRO A O 1
ATOM 1296 N N . GLN A 1 164 ? 7.482 -0.829 -10.132 1.00 77.94 164 GLN A N 1
ATOM 1297 C CA . GLN A 1 164 ? 7.528 -2.249 -10.494 1.00 77.94 164 GLN A CA 1
ATOM 1298 C C . GLN A 1 164 ? 8.828 -2.861 -9.957 1.00 77.94 164 GLN A C 1
ATOM 1300 O O . GLN A 1 164 ? 9.885 -2.234 -10.031 1.00 77.94 164 GLN A O 1
ATOM 1305 N N . ARG A 1 165 ? 8.769 -4.074 -9.398 1.00 80.19 165 ARG A N 1
ATOM 1306 C CA . ARG A 1 165 ? 9.937 -4.811 -8.890 1.00 80.19 165 ARG A CA 1
ATOM 1307 C C . ARG A 1 165 ? 10.011 -6.189 -9.525 1.00 80.19 165 ARG A C 1
ATOM 1309 O O . ARG A 1 165 ? 9.070 -6.968 -9.421 1.00 80.19 165 ARG A O 1
ATOM 1316 N N . TYR A 1 166 ? 11.180 -6.506 -10.064 1.00 80.00 166 TYR A N 1
ATOM 1317 C CA . TYR A 1 166 ? 11.478 -7.795 -10.675 1.00 80.00 166 TYR A CA 1
A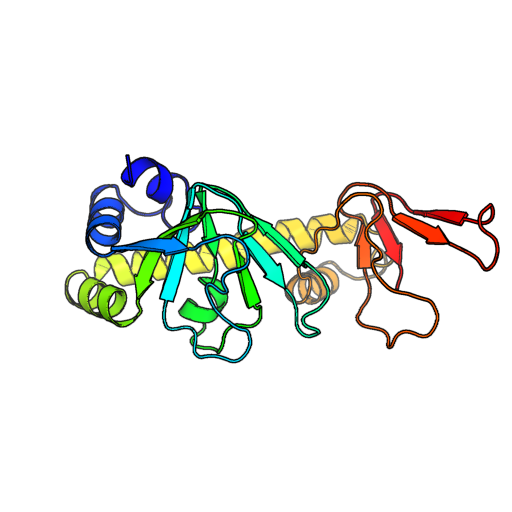TOM 1318 C C . TYR A 1 166 ? 12.556 -8.528 -9.873 1.00 80.00 166 TYR A C 1
ATOM 1320 O O . TYR A 1 166 ? 13.461 -7.911 -9.308 1.00 80.00 166 TYR A O 1
ATOM 1328 N N . SER A 1 167 ? 12.439 -9.852 -9.794 1.00 81.00 167 SER A N 1
ATOM 1329 C CA . SER A 1 167 ? 13.476 -10.716 -9.221 1.00 81.00 167 SER A CA 1
ATOM 1330 C C . SER A 1 167 ? 14.600 -10.949 -10.234 1.00 81.00 167 SER A C 1
ATOM 1332 O O . SER A 1 167 ? 14.398 -10.802 -11.439 1.00 81.00 167 SER A O 1
ATOM 1334 N N . ALA A 1 168 ? 15.780 -11.362 -9.765 1.00 82.19 168 ALA A N 1
ATOM 1335 C CA . ALA A 1 168 ? 16.862 -11.766 -10.661 1.00 82.19 168 ALA A CA 1
ATOM 1336 C C . ALA A 1 168 ? 16.380 -12.854 -11.638 1.00 82.19 168 ALA A C 1
ATOM 1338 O O . ALA A 1 168 ? 15.703 -13.800 -11.230 1.00 82.19 168 ALA A O 1
ATOM 1339 N N . ASN A 1 169 ? 16.733 -12.702 -12.916 1.00 82.62 169 ASN A N 1
ATOM 1340 C CA . ASN A 1 169 ? 16.333 -13.573 -14.030 1.00 82.62 169 ASN A CA 1
ATOM 1341 C C . ASN A 1 169 ? 14.823 -13.606 -14.339 1.00 82.62 169 ASN A C 1
ATOM 1343 O O . ASN A 1 169 ? 14.381 -14.437 -15.130 1.00 82.62 169 ASN A O 1
ATOM 1347 N N . GLN A 1 170 ? 14.014 -12.722 -13.746 1.00 86.50 170 GLN A N 1
ATOM 1348 C CA . GLN A 1 170 ? 12.607 -12.597 -14.113 1.00 86.50 170 GLN A CA 1
ATOM 1349 C C . GLN A 1 170 ? 12.482 -11.882 -15.464 1.00 86.50 170 GLN A C 1
ATOM 1351 O O . GLN A 1 170 ? 12.976 -10.770 -15.636 1.00 86.50 170 GLN A O 1
ATOM 1356 N N . THR A 1 171 ? 11.784 -12.506 -16.412 1.00 87.50 171 THR A N 1
ATOM 1357 C CA . THR A 1 171 ? 11.441 -11.876 -17.692 1.00 87.50 171 THR A CA 1
ATOM 1358 C C . THR A 1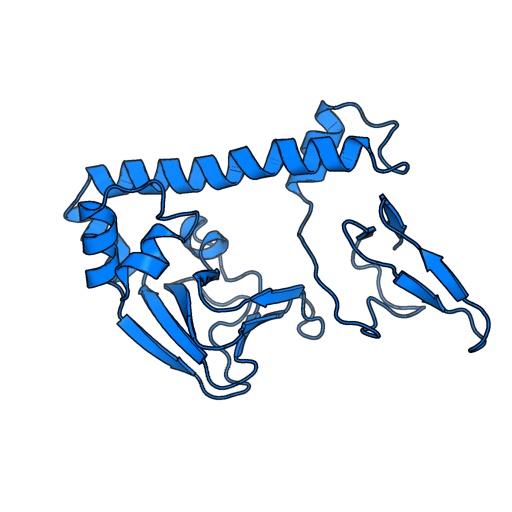 171 ? 10.453 -10.732 -17.464 1.00 87.50 171 THR A C 1
ATOM 1360 O O . THR A 1 171 ? 9.411 -10.938 -16.842 1.00 87.50 171 THR A O 1
ATOM 1363 N N . ILE A 1 172 ? 10.772 -9.541 -17.978 1.00 89.56 172 ILE A N 1
ATOM 1364 C CA . ILE A 1 172 ? 9.886 -8.366 -17.931 1.00 89.56 172 ILE A CA 1
ATOM 1365 C C . ILE A 1 172 ? 8.855 -8.451 -19.067 1.00 89.56 172 ILE A C 1
ATOM 1367 O O . ILE A 1 172 ? 7.653 -8.436 -18.807 1.00 89.56 172 ILE A O 1
ATOM 1371 N N . PHE A 1 173 ? 9.331 -8.620 -20.303 1.00 88.19 173 PHE A N 1
ATOM 1372 C CA . PHE A 1 173 ? 8.541 -8.909 -21.504 1.00 88.19 173 PHE A CA 1
ATOM 1373 C C . PHE A 1 173 ? 9.371 -9.732 -22.503 1.00 88.19 173 PHE A C 1
ATOM 1375 O O . PHE A 1 173 ? 10.585 -9.881 -22.333 1.00 88.19 173 PHE A O 1
ATOM 1382 N N . ARG A 1 174 ? 8.720 -10.287 -23.529 1.00 87.75 174 ARG A N 1
ATOM 1383 C CA . ARG A 1 174 ? 9.344 -11.018 -24.641 1.00 87.75 174 ARG A CA 1
ATOM 1384 C C . ARG A 1 174 ? 9.161 -10.282 -25.964 1.00 87.75 174 ARG A C 1
ATOM 1386 O O . ARG A 1 174 ? 8.217 -9.515 -26.142 1.00 87.75 174 ARG A O 1
ATOM 1393 N N . SER A 1 175 ? 10.052 -10.559 -26.915 1.00 83.69 175 SER A N 1
ATOM 1394 C CA . SER A 1 175 ? 9.896 -10.079 -28.289 1.00 83.69 175 SER A CA 1
ATOM 1395 C C . SER A 1 175 ? 8.561 -10.559 -28.870 1.00 83.69 175 SER A C 1
ATOM 1397 O O . SER A 1 175 ? 8.231 -11.743 -28.792 1.00 83.69 175 SER A O 1
ATOM 1399 N N . GLY A 1 176 ? 7.785 -9.626 -29.423 1.00 83.00 176 GLY A N 1
ATOM 1400 C CA . GLY A 1 176 ? 6.447 -9.882 -29.959 1.00 83.00 176 GLY A CA 1
ATOM 1401 C C . GLY A 1 176 ? 5.297 -9.725 -28.957 1.00 83.00 176 GLY A C 1
ATOM 1402 O O . GLY A 1 176 ? 4.139 -9.763 -29.381 1.00 83.00 176 GLY A O 1
ATOM 1403 N N . ASP A 1 177 ? 5.576 -9.502 -27.669 1.00 83.56 177 ASP A N 1
ATOM 1404 C CA . ASP A 1 177 ? 4.533 -9.159 -26.702 1.00 83.56 177 ASP A CA 1
ATOM 1405 C C . ASP A 1 177 ? 3.886 -7.811 -27.060 1.00 83.56 177 ASP A C 1
ATOM 1407 O O . ASP A 1 177 ? 4.504 -6.915 -27.641 1.00 83.56 177 ASP A O 1
ATOM 1411 N N . ARG A 1 178 ? 2.607 -7.643 -26.699 1.00 82.19 178 ARG A N 1
ATOM 1412 C CA . ARG A 1 178 ? 1.955 -6.335 -26.827 1.00 82.19 178 ARG A CA 1
ATOM 1413 C C . ARG A 1 178 ? 2.648 -5.341 -25.888 1.00 82.19 178 ARG A C 1
ATOM 1415 O O . ARG A 1 178 ? 2.764 -5.663 -24.706 1.00 82.19 178 ARG A O 1
ATOM 1422 N N . PRO A 1 179 ? 3.025 -4.138 -26.359 1.00 80.44 179 PRO A N 1
ATOM 1423 C CA . PRO A 1 179 ? 3.665 -3.142 -25.509 1.00 80.44 179 PRO A CA 1
ATOM 1424 C C . PRO A 1 179 ? 2.793 -2.816 -24.296 1.00 80.44 179 PRO A C 1
ATOM 1426 O O . PRO A 1 179 ? 1.647 -2.385 -24.441 1.00 80.44 179 PRO A O 1
ATOM 1429 N N . THR A 1 180 ? 3.328 -3.040 -23.098 1.00 76.38 180 THR A N 1
ATOM 1430 C CA . THR A 1 180 ? 2.624 -2.770 -21.835 1.00 76.38 180 THR A CA 1
ATOM 1431 C C . THR A 1 180 ? 2.958 -1.403 -21.253 1.00 76.38 180 THR A C 1
ATOM 1433 O O . THR A 1 180 ? 2.221 -0.905 -20.407 1.00 76.38 180 THR A O 1
ATOM 1436 N N . GLY A 1 181 ? 4.061 -0.794 -21.687 1.00 83.44 181 GLY A N 1
ATOM 1437 C CA . GLY A 1 181 ? 4.484 0.520 -21.228 1.00 83.44 181 GLY A CA 1
ATOM 1438 C C . GLY A 1 181 ? 5.976 0.756 -21.408 1.00 83.44 181 GLY A C 1
ATOM 1439 O O . GLY A 1 181 ? 6.713 -0.125 -21.838 1.00 83.44 181 GLY A O 1
ATOM 1440 N N . LEU A 1 182 ? 6.384 1.970 -21.052 1.00 88.94 182 LEU A N 1
ATOM 1441 C CA . LEU A 1 182 ? 7.772 2.403 -20.989 1.00 88.94 182 LEU A CA 1
ATOM 1442 C C . LEU A 1 182 ? 8.303 2.167 -19.571 1.00 88.94 182 LEU A C 1
ATOM 1444 O O . LEU A 1 182 ? 7.663 2.566 -18.595 1.00 88.94 182 LEU A O 1
ATOM 1448 N N . PHE A 1 183 ? 9.464 1.538 -19.458 1.00 91.06 183 PHE A N 1
ATOM 1449 C CA . PHE A 1 183 ? 10.112 1.220 -18.192 1.00 91.06 183 PHE A CA 1
ATOM 1450 C C . PHE A 1 183 ? 11.337 2.101 -17.978 1.00 91.06 183 PHE A C 1
ATOM 1452 O O . PHE A 1 183 ? 12.060 2.419 -18.917 1.00 91.06 183 PHE A O 1
ATOM 1459 N N . ILE A 1 184 ? 11.581 2.452 -16.717 1.00 92.31 184 ILE A N 1
ATOM 1460 C CA . ILE A 1 184 ? 12.745 3.216 -16.265 1.00 92.31 184 ILE A CA 1
ATOM 1461 C C . ILE A 1 184 ? 13.412 2.399 -15.166 1.00 92.31 184 ILE A C 1
ATOM 1463 O O . ILE A 1 184 ? 12.740 1.964 -14.222 1.00 92.31 184 ILE A O 1
ATOM 1467 N N . ILE A 1 185 ? 14.720 2.182 -15.265 1.00 92.12 185 ILE A N 1
ATOM 1468 C CA . ILE A 1 185 ? 15.455 1.426 -14.252 1.00 92.12 185 ILE A CA 1
ATOM 1469 C C . ILE A 1 185 ? 15.784 2.354 -13.080 1.00 92.12 185 ILE A C 1
ATOM 1471 O O . ILE A 1 185 ? 16.706 3.160 -13.137 1.00 92.12 185 ILE A O 1
ATOM 1475 N N . ASP A 1 186 ? 15.040 2.225 -11.979 1.00 87.81 186 ASP A N 1
ATOM 1476 C CA . ASP A 1 186 ? 15.353 2.960 -10.745 1.00 87.81 186 ASP A CA 1
ATOM 1477 C C . ASP A 1 186 ? 16.525 2.324 -9.977 1.00 87.81 186 ASP A C 1
ATOM 1479 O O . ASP A 1 186 ? 17.391 3.022 -9.452 1.00 87.81 186 ASP A O 1
ATOM 1483 N N . ARG A 1 187 ? 16.570 0.984 -9.912 1.00 85.94 187 ARG A N 1
ATOM 1484 C CA . ARG A 1 187 ? 17.628 0.208 -9.243 1.00 85.94 187 ARG A CA 1
ATOM 1485 C C . ARG A 1 187 ? 17.852 -1.136 -9.926 1.00 85.94 187 ARG A C 1
ATOM 1487 O O . ARG A 1 187 ? 16.891 -1.819 -10.271 1.00 85.94 187 ARG A O 1
ATOM 1494 N N . GLY A 1 188 ? 19.113 -1.561 -9.984 1.00 91.50 188 GLY A N 1
ATOM 1495 C CA . GLY A 1 188 ? 19.518 -2.844 -10.560 1.00 91.50 188 GLY A CA 1
ATOM 1496 C C . GLY A 1 188 ? 19.937 -2.718 -12.023 1.00 91.50 188 GLY A C 1
ATOM 1497 O O . GLY A 1 188 ? 20.356 -1.646 -12.452 1.00 91.50 188 GLY A O 1
ATOM 1498 N N . ALA A 1 189 ? 19.850 -3.828 -12.752 1.00 93.50 189 ALA A N 1
ATOM 1499 C CA . ALA A 1 189 ? 20.171 -3.905 -14.171 1.00 93.50 189 ALA A CA 1
ATOM 1500 C C . ALA A 1 189 ? 19.196 -4.848 -14.887 1.00 93.50 189 ALA A C 1
ATOM 1502 O O . ALA A 1 189 ? 18.674 -5.791 -14.281 1.00 93.50 189 ALA A O 1
ATOM 1503 N N . VAL A 1 190 ? 18.961 -4.593 -16.170 1.00 95.06 190 VAL A N 1
ATOM 1504 C CA . VAL A 1 190 ? 18.110 -5.398 -17.055 1.00 95.06 190 VAL A CA 1
ATOM 1505 C C . VAL A 1 190 ? 18.942 -5.840 -18.248 1.00 95.06 190 VAL A C 1
ATOM 1507 O O . VAL A 1 190 ? 19.705 -5.053 -18.793 1.00 95.06 190 VAL A O 1
ATOM 1510 N N . ARG A 1 191 ? 18.791 -7.094 -18.677 1.00 94.06 191 ARG A N 1
ATOM 1511 C CA . ARG A 1 191 ? 19.417 -7.586 -19.908 1.00 94.06 191 ARG A CA 1
ATOM 1512 C C . ARG A 1 191 ? 18.376 -7.692 -21.006 1.00 94.06 191 ARG A C 1
ATOM 1514 O O . ARG A 1 191 ? 17.382 -8.397 -20.843 1.00 94.06 191 ARG A O 1
ATOM 1521 N N . LEU A 1 192 ? 18.622 -7.002 -22.111 1.00 91.88 192 LEU A N 1
ATOM 1522 C CA . LEU A 1 192 ? 17.924 -7.216 -23.369 1.00 91.88 192 LEU A CA 1
ATOM 1523 C C . LEU A 1 192 ? 18.626 -8.361 -24.091 1.00 91.88 192 LEU A C 1
ATOM 1525 O O . LEU A 1 192 ? 19.793 -8.220 -24.443 1.00 91.88 192 LEU A O 1
ATOM 1529 N N . LEU A 1 193 ? 17.937 -9.486 -24.256 1.00 89.19 193 LEU A N 1
ATOM 1530 C CA . LEU A 1 193 ? 18.468 -10.671 -24.929 1.00 89.19 193 LEU A CA 1
ATOM 1531 C C . LEU A 1 193 ? 18.117 -10.611 -26.421 1.00 89.19 193 LEU A C 1
ATOM 1533 O O . LEU A 1 193 ? 16.959 -10.354 -26.762 1.00 89.19 193 LEU A O 1
ATOM 1537 N N . GLY A 1 194 ? 19.112 -10.825 -27.281 1.00 80.56 194 GLY A N 1
ATOM 1538 C CA . GLY A 1 194 ? 18.943 -10.991 -28.724 1.00 80.56 194 GLY A CA 1
ATOM 1539 C C . GLY A 1 194 ? 18.517 -12.414 -29.105 1.00 80.56 194 GLY A C 1
ATOM 1540 O O . GLY A 1 194 ? 18.161 -13.228 -28.255 1.00 80.56 194 GLY A O 1
ATOM 1541 N N . ASP A 1 195 ? 18.577 -12.735 -30.399 1.00 73.38 195 ASP A N 1
ATOM 1542 C CA . ASP A 1 195 ? 18.183 -14.055 -30.932 1.00 73.38 195 ASP A CA 1
ATOM 1543 C C . ASP A 1 195 ? 19.161 -15.193 -30.554 1.00 73.38 195 ASP A C 1
ATOM 1545 O O . ASP A 1 195 ? 18.883 -16.374 -30.792 1.00 73.38 195 ASP A O 1
ATOM 1549 N N . HIS A 1 196 ? 20.313 -14.859 -29.968 1.00 74.88 196 HIS A N 1
ATOM 1550 C CA . HIS A 1 196 ? 21.351 -15.799 -29.552 1.00 74.88 196 HIS A CA 1
ATOM 1551 C C . HIS A 1 196 ? 21.701 -15.600 -28.073 1.00 74.88 196 HIS A C 1
ATOM 1553 O O . HIS A 1 196 ? 21.809 -14.468 -27.618 1.00 74.88 196 HIS A O 1
ATOM 1559 N N . ASP A 1 197 ? 21.929 -16.699 -27.340 1.00 63.03 197 ASP A N 1
ATOM 1560 C CA . ASP A 1 197 ? 22.148 -16.695 -25.878 1.00 63.03 197 ASP A CA 1
ATOM 1561 C C . ASP A 1 197 ? 23.330 -15.817 -25.414 1.00 63.03 197 ASP A C 1
ATOM 1563 O O . ASP A 1 197 ? 23.326 -15.334 -24.281 1.00 63.03 197 ASP A O 1
ATOM 1567 N N . ASP A 1 198 ? 24.321 -15.583 -26.280 1.00 75.00 198 ASP A N 1
ATOM 1568 C CA . ASP A 1 198 ? 25.497 -14.754 -25.979 1.00 75.00 198 ASP A CA 1
ATOM 1569 C C . ASP A 1 198 ? 25.331 -13.273 -26.380 1.00 75.00 198 ASP A C 1
ATOM 1571 O O . ASP A 1 198 ? 26.191 -12.451 -26.061 1.00 75.00 198 ASP A O 1
ATOM 1575 N N . ASP A 1 199 ? 24.245 -12.912 -27.070 1.00 84.38 199 ASP A N 1
ATOM 1576 C CA . ASP A 1 199 ? 23.981 -11.543 -27.515 1.00 84.38 199 ASP A CA 1
ATOM 1577 C C . ASP A 1 199 ? 23.034 -10.847 -26.534 1.00 84.38 199 ASP A C 1
ATOM 1579 O O . ASP A 1 199 ? 21.828 -11.110 -26.503 1.00 84.38 199 ASP A O 1
ATOM 1583 N N . TYR A 1 200 ? 23.583 -9.969 -25.692 1.00 87.75 200 TYR A N 1
ATOM 1584 C CA . TYR A 1 200 ? 22.773 -9.155 -24.797 1.00 87.75 200 TYR A CA 1
ATOM 1585 C C . TYR A 1 200 ? 23.297 -7.731 -24.643 1.00 87.75 200 TYR A C 1
ATOM 1587 O O . TYR A 1 200 ? 24.499 -7.469 -24.630 1.00 87.75 200 TYR A O 1
ATOM 1595 N N . THR A 1 201 ? 22.362 -6.805 -24.438 1.00 91.88 201 THR A N 1
ATOM 1596 C CA . THR A 1 201 ? 22.653 -5.446 -23.969 1.00 91.88 201 THR A CA 1
ATOM 1597 C C . THR A 1 201 ? 22.240 -5.329 -22.510 1.00 91.88 201 THR A C 1
ATOM 1599 O O . THR A 1 201 ? 21.101 -5.635 -22.156 1.00 91.88 201 THR A O 1
ATOM 1602 N N . GLU A 1 202 ? 23.162 -4.906 -21.649 1.00 94.31 202 GLU A N 1
ATOM 1603 C CA . GLU A 1 202 ? 22.861 -4.618 -20.248 1.00 94.31 202 GLU A CA 1
ATOM 1604 C C . GLU A 1 202 ? 22.486 -3.144 -20.097 1.00 94.31 202 GLU A C 1
ATOM 1606 O O . GLU A 1 202 ? 23.249 -2.257 -20.469 1.00 94.31 202 GLU A O 1
ATOM 1611 N N . LEU A 1 203 ? 21.292 -2.913 -19.564 1.00 95.50 203 LEU A N 1
ATOM 1612 C CA . LEU A 1 203 ? 20.760 -1.612 -19.197 1.00 95.50 203 LEU A CA 1
ATOM 1613 C C . LEU A 1 203 ? 20.886 -1.432 -17.689 1.00 95.50 203 LEU A C 1
ATOM 1615 O O . LEU A 1 203 ? 20.613 -2.357 -16.915 1.00 95.50 203 LEU A O 1
ATOM 1619 N N . ILE A 1 204 ? 21.274 -0.238 -17.272 1.00 94.75 204 ILE A N 1
ATOM 1620 C CA . ILE A 1 204 ? 21.539 0.114 -15.881 1.00 94.75 204 ILE A CA 1
ATOM 1621 C C . ILE A 1 204 ? 20.567 1.184 -15.391 1.00 94.75 204 ILE A C 1
ATOM 1623 O O . ILE A 1 204 ? 19.645 1.596 -16.085 1.00 94.75 204 ILE A O 1
ATOM 1627 N N . VAL A 1 205 ? 20.754 1.608 -14.146 1.00 92.75 205 VAL A N 1
ATOM 1628 C CA . VAL A 1 205 ? 19.992 2.704 -13.546 1.00 92.75 205 VAL A CA 1
ATOM 1629 C C . VAL A 1 205 ? 19.961 3.922 -14.476 1.00 92.75 205 VAL A C 1
ATOM 1631 O O . VAL A 1 205 ? 20.983 4.261 -15.061 1.00 92.75 205 VAL A O 1
ATOM 1634 N N . ASP A 1 206 ? 18.790 4.554 -14.576 1.00 91.38 206 ASP A N 1
ATOM 1635 C CA . ASP A 1 206 ? 18.439 5.657 -15.489 1.00 91.38 206 ASP A CA 1
ATOM 1636 C C . ASP A 1 206 ? 18.184 5.289 -16.949 1.00 91.38 206 ASP A C 1
ATOM 1638 O O . ASP A 1 206 ? 17.553 6.073 -17.665 1.00 91.38 206 ASP A O 1
ATOM 1642 N N . ASP A 1 207 ? 18.553 4.086 -17.386 1.00 93.88 207 ASP A N 1
ATOM 1643 C CA . ASP A 1 207 ? 18.174 3.640 -18.718 1.00 93.88 207 ASP A CA 1
ATOM 1644 C C . ASP A 1 207 ? 16.662 3.420 -18.814 1.00 93.88 207 ASP A C 1
ATOM 1646 O O . ASP A 1 207 ? 15.966 3.029 -17.867 1.00 93.88 207 ASP A O 1
ATOM 1650 N N . THR A 1 208 ? 16.154 3.693 -20.011 1.00 92.81 208 THR A N 1
ATOM 1651 C CA . THR A 1 208 ? 14.745 3.572 -20.367 1.00 92.81 208 THR A CA 1
ATOM 1652 C C . THR A 1 208 ? 14.596 2.524 -21.466 1.00 92.81 208 THR A C 1
ATOM 1654 O O . THR A 1 208 ? 15.381 2.508 -22.412 1.00 92.81 208 THR A O 1
ATOM 1657 N N . PHE A 1 209 ? 13.598 1.648 -21.352 1.00 92.12 209 PHE A N 1
ATOM 1658 C CA . PHE A 1 209 ? 13.353 0.562 -22.308 1.00 92.12 209 PHE A CA 1
ATOM 1659 C C . PHE A 1 209 ? 11.865 0.205 -22.387 1.00 92.12 209 PHE A C 1
ATOM 1661 O O . PHE A 1 209 ? 11.102 0.514 -21.472 1.00 92.12 209 PHE A O 1
ATOM 1668 N N . GLY A 1 210 ? 11.441 -0.446 -23.470 1.00 83.81 210 GLY A N 1
ATOM 1669 C CA . GLY A 1 210 ? 10.048 -0.842 -23.704 1.00 83.81 210 GLY A CA 1
ATOM 1670 C C . GLY A 1 210 ? 9.750 -1.069 -25.173 1.00 83.81 210 GLY A C 1
ATOM 1671 O O . GLY A 1 210 ? 10.419 -0.419 -26.006 1.00 83.81 210 GLY A O 1
#